Protein AF-A0A739TMI4-F1 (afdb_monomer)

Secondary structure (DSSP, 8-state):
-HHHH----HHHHHHHHHHHHTT----EEE--SS-HHHHHHHHHHTT---TT--EEEHHHHS--GGGSHHHHHHHHHHT--GGGPEEEES-IIIIIIHHHHTT-EEEE-TT--------GGGG-S-HHHHHHHHHHTSGGGGGSS-S-HHHHHIIIIIHHHHHHHHHHHHHHHHHHT-

Structure (mmCIF, N/CA/C/O backbone):
data_AF-A0A739TMI4-F1
#
_entry.id   AF-A0A739TMI4-F1
#
loop_
_atom_site.group_PDB
_atom_site.id
_atom_site.type_symbol
_atom_site.label_atom_id
_atom_site.label_alt_id
_atom_site.label_comp_id
_atom_site.label_asym_id
_atom_site.label_entity_id
_atom_site.label_seq_id
_atom_site.pdbx_PDB_ins_code
_atom_site.Cartn_x
_atom_site.Cartn_y
_atom_site.Cartn_z
_atom_site.occupancy
_atom_site.B_iso_or_equiv
_atom_site.auth_seq_id
_atom_site.auth_comp_id
_atom_site.auth_asym_id
_atom_site.auth_atom_id
_atom_site.pdbx_PDB_model_num
ATOM 1 N N . MET A 1 1 ? 9.709 12.064 -8.707 1.00 60.00 1 MET A N 1
ATOM 2 C CA . MET A 1 1 ? 10.066 10.806 -9.411 1.00 60.00 1 MET A CA 1
ATOM 3 C C . MET A 1 1 ? 9.002 9.738 -9.160 1.00 60.00 1 MET A C 1
ATOM 5 O O . MET A 1 1 ? 8.584 9.050 -10.078 1.00 60.00 1 MET A O 1
ATOM 9 N N . GLU A 1 2 ? 8.502 9.679 -7.932 1.00 73.31 2 GLU A N 1
ATOM 10 C CA . GLU A 1 2 ? 7.469 8.805 -7.380 1.00 73.31 2 GLU A CA 1
ATOM 11 C C . GLU A 1 2 ? 6.212 8.700 -8.255 1.00 73.31 2 GLU A C 1
ATOM 13 O O . GLU A 1 2 ? 5.772 7.594 -8.544 1.00 73.31 2 GLU A O 1
ATOM 18 N N . LYS A 1 3 ? 5.681 9.822 -8.766 1.00 74.81 3 LYS A N 1
ATOM 19 C CA . LYS A 1 3 ? 4.485 9.832 -9.638 1.00 74.81 3 LYS A CA 1
ATOM 20 C C . LYS A 1 3 ? 4.614 8.956 -10.895 1.00 74.81 3 LYS A C 1
ATOM 22 O O . LYS A 1 3 ? 3.602 8.558 -11.446 1.00 74.81 3 LYS A O 1
ATOM 27 N N . ILE A 1 4 ? 5.835 8.674 -11.353 1.00 75.69 4 ILE A N 1
ATOM 28 C CA . ILE A 1 4 ? 6.092 7.905 -12.583 1.00 75.69 4 ILE A CA 1
ATOM 29 C C . ILE A 1 4 ? 6.072 6.393 -12.312 1.00 75.69 4 ILE A C 1
ATOM 31 O O . ILE A 1 4 ? 5.840 5.606 -13.222 1.00 75.69 4 ILE A O 1
ATOM 35 N N . VAL A 1 5 ? 6.326 5.981 -11.067 1.00 76.44 5 VAL A N 1
ATOM 36 C CA . VAL A 1 5 ? 6.524 4.568 -10.698 1.00 76.44 5 VAL A CA 1
ATOM 37 C C . VAL A 1 5 ? 5.412 4.008 -9.812 1.00 76.44 5 VAL A C 1
ATOM 39 O O . VAL A 1 5 ? 5.331 2.797 -9.617 1.00 76.44 5 VAL A O 1
ATOM 42 N N . LEU A 1 6 ? 4.556 4.872 -9.265 1.00 86.19 6 LEU A N 1
ATOM 43 C CA . LEU A 1 6 ? 3.394 4.460 -8.489 1.00 86.19 6 LEU A CA 1
ATOM 44 C C . LEU A 1 6 ? 2.236 4.085 -9.413 1.00 86.19 6 LEU A C 1
ATOM 46 O O . LEU A 1 6 ? 1.967 4.751 -10.408 1.00 86.19 6 LEU A O 1
ATOM 50 N N . TYR A 1 7 ? 1.532 3.019 -9.049 1.00 84.94 7 TYR A N 1
ATOM 51 C CA . TYR A 1 7 ? 0.360 2.545 -9.768 1.00 84.94 7 TYR A CA 1
ATOM 52 C C . TYR A 1 7 ? -0.688 2.012 -8.789 1.00 84.94 7 TYR A C 1
ATOM 54 O O . TYR A 1 7 ? -0.390 1.630 -7.653 1.00 84.94 7 TYR A O 1
ATOM 62 N N . LYS A 1 8 ? -1.943 1.984 -9.241 1.00 88.19 8 LYS A N 1
ATOM 63 C CA . LYS A 1 8 ? -3.085 1.505 -8.463 1.00 88.19 8 LYS A CA 1
ATOM 64 C C . LYS A 1 8 ? -3.162 -0.023 -8.539 1.00 88.19 8 LYS A C 1
ATOM 66 O O . LYS A 1 8 ? -3.468 -0.578 -9.590 1.00 88.19 8 LYS A O 1
ATOM 71 N N . ASN A 1 9 ? -2.895 -0.721 -7.435 1.00 88.81 9 ASN A N 1
ATOM 72 C CA . ASN A 1 9 ? -3.097 -2.172 -7.375 1.00 88.81 9 ASN A CA 1
ATOM 73 C C . ASN A 1 9 ? -4.601 -2.512 -7.410 1.00 88.81 9 ASN A C 1
ATOM 75 O O . ASN A 1 9 ? -5.370 -1.961 -6.623 1.00 88.81 9 ASN A O 1
ATOM 79 N N . ALA A 1 10 ? -5.011 -3.451 -8.269 1.00 89.06 10 ALA A N 1
ATOM 80 C CA . ALA A 1 10 ? -6.421 -3.795 -8.476 1.00 89.06 10 ALA A CA 1
ATOM 81 C C . ALA A 1 10 ? -7.130 -4.318 -7.211 1.00 89.06 10 ALA A C 1
ATOM 83 O O . ALA A 1 10 ? -8.255 -3.912 -6.926 1.00 89.06 10 ALA A O 1
ATOM 84 N N . ARG A 1 11 ? -6.474 -5.178 -6.417 1.00 90.31 11 ARG A N 1
ATOM 85 C CA . ARG A 1 11 ? -7.062 -5.731 -5.182 1.00 90.31 11 ARG A CA 1
ATOM 86 C C . ARG A 1 11 ? -7.226 -4.652 -4.115 1.00 90.31 11 ARG A C 1
ATOM 88 O O . ARG A 1 11 ? -8.302 -4.526 -3.539 1.00 90.31 11 ARG A O 1
ATOM 95 N N . GLY A 1 12 ? -6.185 -3.842 -3.907 1.00 92.31 12 GLY A N 1
ATOM 96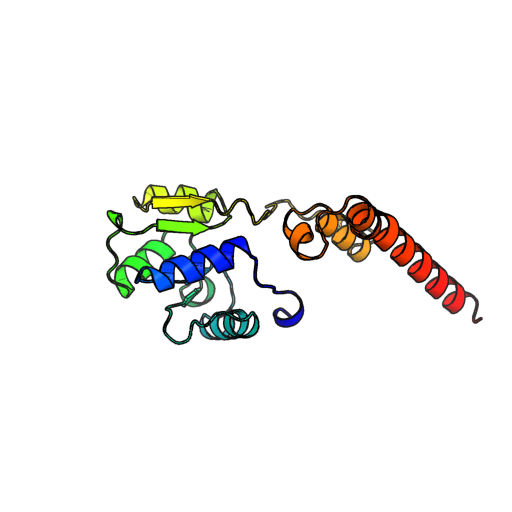 C CA . GLY A 1 12 ? -6.238 -2.702 -2.986 1.00 92.31 12 GLY A CA 1
ATOM 97 C C . GLY A 1 12 ? -7.303 -1.675 -3.385 1.00 92.31 12 GLY A C 1
ATOM 98 O O . GLY A 1 12 ? -8.064 -1.224 -2.534 1.00 92.31 12 GLY A O 1
ATOM 99 N N . SER A 1 13 ? -7.413 -1.376 -4.685 1.00 93.50 13 SER A N 1
ATOM 100 C CA . SER A 1 13 ? -8.443 -0.495 -5.250 1.00 93.50 13 SER A CA 1
ATOM 101 C C . SER A 1 13 ? -9.852 -1.003 -4.974 1.00 93.50 13 SER A C 1
ATOM 103 O O . SER A 1 13 ? -10.680 -0.258 -4.460 1.00 93.50 13 SER A O 1
ATOM 105 N N . CYS A 1 14 ? -10.110 -2.276 -5.284 1.00 94.88 14 CYS A N 1
ATOM 106 C CA . CYS A 1 14 ? -11.418 -2.890 -5.088 1.00 94.88 14 CYS A CA 1
ATOM 107 C C . CYS A 1 14 ? -11.827 -2.872 -3.610 1.00 94.88 14 CYS A C 1
ATOM 109 O O . CYS A 1 14 ? -12.979 -2.585 -3.295 1.00 94.88 14 CYS A O 1
ATOM 111 N N . LEU A 1 15 ? -10.888 -3.153 -2.701 1.00 95.50 15 LEU A N 1
ATOM 112 C CA . LEU A 1 15 ? -11.148 -3.116 -1.263 1.00 95.50 15 LEU A CA 1
ATOM 113 C C . LEU A 1 15 ? -11.443 -1.694 -0.772 1.00 95.50 15 LEU A C 1
ATOM 115 O O . LEU A 1 15 ? -12.378 -1.494 -0.001 1.00 95.50 15 LEU A O 1
ATOM 119 N N . PHE A 1 16 ? -10.665 -0.715 -1.235 1.00 96.31 16 PHE A N 1
ATOM 120 C CA . PHE A 1 16 ? -10.874 0.694 -0.914 1.00 96.31 16 PHE A CA 1
ATOM 121 C C . PHE A 1 16 ? -12.258 1.175 -1.375 1.00 96.31 16 PHE A C 1
ATOM 123 O O . PHE A 1 16 ? -13.020 1.712 -0.576 1.00 96.31 16 PHE A O 1
ATOM 130 N N . GLU A 1 17 ? -12.613 0.928 -2.637 1.00 96.12 17 GLU A N 1
ATOM 131 C CA . GLU A 1 17 ? -13.906 1.323 -3.212 1.00 96.12 17 GLU A CA 1
ATOM 132 C C . GLU A 1 17 ? -15.072 0.629 -2.501 1.00 96.12 17 GLU A C 1
ATOM 134 O O . GLU A 1 17 ? -16.075 1.271 -2.184 1.00 96.12 17 GLU A O 1
ATOM 139 N N . LYS A 1 18 ? -14.912 -0.658 -2.166 1.00 96.94 18 LYS A N 1
ATOM 140 C CA . LYS A 1 18 ? -15.903 -1.413 -1.398 1.00 96.94 18 LYS A CA 1
ATOM 141 C C . LYS A 1 18 ? -16.125 -0.808 -0.011 1.00 96.94 18 LYS A C 1
ATOM 143 O O . LYS A 1 18 ? -17.273 -0.558 0.349 1.00 96.94 18 LYS A O 1
ATOM 148 N N . ALA A 1 19 ? -15.055 -0.500 0.725 1.00 96.44 19 ALA A N 1
ATOM 149 C CA . ALA A 1 19 ? -15.151 0.119 2.047 1.00 96.44 19 ALA A CA 1
ATOM 150 C C . ALA A 1 19 ? -15.882 1.472 2.000 1.00 96.44 19 ALA A C 1
ATOM 152 O O . ALA A 1 19 ? -16.743 1.733 2.839 1.00 96.44 19 ALA A O 1
ATOM 153 N N . ILE A 1 20 ? -15.596 2.301 0.991 1.00 96.38 20 ILE A N 1
ATOM 154 C CA . ILE A 1 20 ? -16.315 3.565 0.777 1.00 96.38 20 ILE A CA 1
ATOM 155 C C . ILE A 1 20 ? -17.796 3.312 0.470 1.00 96.38 20 ILE A C 1
ATOM 157 O O . ILE A 1 20 ? -18.655 3.942 1.083 1.00 96.38 20 ILE A O 1
ATOM 161 N N . SER A 1 21 ? -18.108 2.369 -0.427 1.00 96.81 21 SER A N 1
ATOM 162 C CA . SER A 1 21 ? -19.497 2.040 -0.786 1.00 96.81 21 SER A CA 1
ATOM 163 C C . SER A 1 21 ? -20.316 1.495 0.389 1.00 96.81 21 SER A C 1
ATOM 165 O O . SER A 1 21 ? -21.521 1.720 0.454 1.00 96.81 21 SER A O 1
ATOM 167 N N . ASP A 1 22 ? -19.649 0.840 1.342 1.00 96.81 22 ASP A N 1
ATOM 168 C CA . ASP A 1 22 ? -20.254 0.305 2.564 1.00 96.81 22 ASP A CA 1
ATOM 169 C C . ASP A 1 22 ? -20.376 1.356 3.681 1.00 96.81 22 ASP A C 1
ATOM 171 O O . ASP A 1 22 ? -20.818 1.043 4.785 1.00 96.81 22 ASP A O 1
ATOM 175 N N . GLY A 1 23 ? -19.979 2.607 3.421 1.00 95.44 23 GLY A N 1
ATOM 176 C CA . GLY A 1 23 ? -20.048 3.700 4.393 1.00 95.44 23 GLY A CA 1
ATOM 177 C C . GLY A 1 23 ? -19.018 3.591 5.520 1.00 95.44 23 GLY A C 1
ATOM 178 O O . GLY A 1 23 ? -19.189 4.207 6.573 1.00 95.44 23 GLY A O 1
ATOM 179 N N . CYS A 1 24 ? -17.948 2.813 5.330 1.00 95.94 24 CYS A N 1
ATOM 180 C CA . CYS A 1 24 ? -16.879 2.712 6.316 1.00 95.94 24 CYS A CA 1
ATOM 181 C C . CYS A 1 24 ? -16.085 4.021 6.396 1.00 95.94 24 CYS A C 1
ATOM 183 O O . CYS A 1 24 ? -15.769 4.651 5.384 1.00 95.94 24 CYS A O 1
ATOM 185 N N . LYS A 1 25 ? -15.666 4.393 7.611 1.00 96.44 25 LYS A N 1
ATOM 186 C CA . LYS A 1 25 ? -14.669 5.450 7.800 1.00 96.44 25 LYS A CA 1
ATOM 187 C C . LYS A 1 25 ? -13.302 4.932 7.346 1.00 96.44 25 LYS A C 1
ATOM 189 O O . LYS A 1 25 ? -12.679 4.133 8.041 1.00 96.44 25 LYS A O 1
ATOM 194 N N . VAL A 1 26 ? -12.836 5.392 6.188 1.00 97.56 26 VAL A N 1
ATOM 195 C CA . VAL A 1 26 ? -11.515 5.039 5.648 1.00 97.56 26 VAL A CA 1
ATOM 196 C C . VAL A 1 26 ? -10.463 6.031 6.141 1.00 97.56 26 VAL A C 1
ATOM 198 O O . VAL A 1 26 ? -10.675 7.241 6.100 1.00 97.56 26 VAL A O 1
ATOM 201 N N . ILE A 1 27 ? -9.324 5.515 6.606 1.00 97.75 27 ILE A N 1
ATOM 202 C CA . ILE A 1 27 ? -8.150 6.285 7.037 1.00 97.75 27 ILE A CA 1
ATOM 203 C C . ILE A 1 27 ? -6.917 5.642 6.399 1.00 97.75 27 ILE A C 1
ATOM 205 O O . ILE A 1 27 ? -6.773 4.419 6.438 1.00 97.75 27 ILE A O 1
ATOM 209 N N . LEU A 1 28 ? -6.020 6.444 5.825 1.00 97.31 28 LEU A N 1
ATOM 210 C CA . LEU A 1 28 ? -4.788 5.945 5.209 1.00 97.31 28 LEU A CA 1
ATOM 211 C C . LEU A 1 28 ? -3.599 6.178 6.141 1.00 97.31 28 LEU A C 1
ATOM 213 O O . LEU A 1 28 ? -3.395 7.289 6.621 1.00 97.31 28 LEU A O 1
ATOM 217 N N . ILE A 1 29 ? -2.805 5.134 6.390 1.00 96.44 29 ILE A N 1
ATOM 218 C CA . ILE A 1 29 ? -1.698 5.166 7.355 1.00 96.44 29 ILE A CA 1
ATOM 219 C C . ILE A 1 29 ? -0.448 4.566 6.717 1.00 96.44 29 ILE A C 1
ATOM 221 O O . ILE A 1 29 ? -0.424 3.381 6.369 1.00 96.44 29 ILE A O 1
ATOM 225 N N . SER A 1 30 ? 0.613 5.362 6.601 1.00 93.12 30 SER A N 1
ATOM 226 C CA . SER A 1 30 ? 1.848 4.939 5.942 1.00 93.12 30 SER A CA 1
ATOM 227 C C . SER A 1 30 ? 3.095 5.234 6.773 1.00 93.12 30 SER A C 1
ATOM 229 O O . SER A 1 30 ? 3.277 6.339 7.284 1.00 93.12 30 SER A O 1
ATOM 231 N N . ASP A 1 31 ? 3.995 4.250 6.857 1.00 92.06 31 ASP A N 1
ATOM 232 C CA . ASP A 1 31 ? 5.349 4.447 7.388 1.00 92.06 31 ASP A CA 1
ATOM 233 C C . ASP A 1 31 ? 6.231 5.052 6.288 1.00 92.06 31 ASP A C 1
ATOM 235 O O . ASP A 1 31 ? 7.098 4.396 5.713 1.00 92.06 31 ASP A O 1
ATOM 239 N N . MET A 1 32 ? 5.951 6.311 5.946 1.00 90.88 32 MET A N 1
ATOM 240 C CA . MET A 1 32 ? 6.671 7.072 4.929 1.00 90.88 32 MET A CA 1
ATOM 241 C C . MET A 1 32 ? 7.325 8.315 5.513 1.00 90.88 32 MET A C 1
ATOM 243 O O . MET A 1 32 ? 6.867 8.850 6.515 1.00 90.88 32 MET A O 1
ATOM 247 N N . TYR A 1 33 ? 8.403 8.778 4.878 1.00 90.75 33 TYR A N 1
ATOM 248 C CA . TYR A 1 33 ? 9.071 10.036 5.232 1.00 90.75 33 TYR A CA 1
ATOM 249 C C . TYR A 1 33 ? 8.374 11.262 4.620 1.00 90.75 33 TYR A C 1
ATOM 251 O O . TYR A 1 33 ? 8.616 12.386 5.050 1.00 90.75 33 TYR A O 1
ATOM 259 N N . LEU A 1 34 ? 7.530 11.055 3.604 1.00 93.00 34 LEU A N 1
ATOM 260 C CA . LEU A 1 34 ? 6.819 12.126 2.911 1.00 93.00 34 LEU A CA 1
ATOM 261 C C . LEU A 1 34 ? 5.687 12.696 3.782 1.00 93.00 34 LEU A C 1
ATOM 263 O O . LEU A 1 34 ? 4.990 11.916 4.431 1.00 93.00 34 LEU A O 1
ATOM 267 N N . PRO A 1 35 ? 5.441 14.017 3.756 1.00 94.00 35 PRO A N 1
ATOM 268 C CA . PRO A 1 35 ? 4.272 14.622 4.389 1.00 94.00 35 PRO A CA 1
ATOM 269 C C . PRO A 1 35 ? 2.953 14.076 3.833 1.00 94.00 35 PRO A C 1
ATOM 271 O O . PRO A 1 35 ? 2.854 13.726 2.651 1.00 94.00 35 PRO A O 1
ATOM 274 N N . SER A 1 36 ? 1.908 14.083 4.654 1.00 94.25 36 SER A N 1
ATOM 275 C CA . SER A 1 36 ? 0.582 13.559 4.309 1.00 94.25 36 SER A CA 1
ATOM 276 C C . SER A 1 36 ? -0.056 14.319 3.145 1.00 94.25 36 SER A C 1
ATOM 278 O O . SER A 1 36 ? -0.742 13.710 2.328 1.00 94.25 36 SER A O 1
ATOM 280 N N . ALA A 1 37 ? 0.229 15.618 2.998 1.00 93.69 37 ALA A N 1
ATOM 281 C CA . ALA A 1 37 ? -0.194 16.406 1.836 1.00 93.69 37 ALA A CA 1
ATOM 282 C C . ALA A 1 37 ? 0.386 15.858 0.517 1.00 93.69 37 ALA A C 1
ATOM 284 O O . ALA A 1 37 ? -0.341 15.697 -0.461 1.00 93.69 37 ALA A O 1
ATOM 285 N N . ILE A 1 38 ? 1.670 15.481 0.511 1.00 93.88 38 ILE A N 1
ATOM 286 C CA . ILE A 1 38 ? 2.316 14.888 -0.668 1.00 93.88 38 ILE A CA 1
ATOM 287 C C . ILE A 1 38 ? 1.747 13.493 -0.932 1.00 93.88 38 ILE A C 1
ATOM 289 O O . ILE A 1 38 ? 1.440 13.163 -2.075 1.00 93.88 38 ILE A O 1
ATOM 293 N N . LEU A 1 39 ? 1.548 12.679 0.111 1.00 94.31 39 LEU A N 1
ATOM 294 C CA . LEU A 1 39 ? 0.912 11.366 -0.041 1.00 94.31 39 LEU A CA 1
ATOM 295 C C . LEU A 1 39 ? -0.491 11.480 -0.648 1.00 94.31 39 LEU A C 1
ATOM 297 O O . LEU A 1 39 ? -0.829 10.689 -1.529 1.00 94.31 39 LEU A O 1
ATOM 301 N N . LYS A 1 40 ? -1.276 12.484 -0.233 1.00 95.00 40 LYS A N 1
ATOM 302 C CA . LYS A 1 40 ? -2.586 12.766 -0.829 1.00 95.00 40 LYS A CA 1
ATOM 303 C C . LYS A 1 40 ? -2.466 13.043 -2.325 1.00 95.00 40 LYS A C 1
ATOM 305 O O . LYS A 1 40 ? -3.145 12.399 -3.115 1.00 95.00 40 LYS A O 1
ATOM 310 N N . GLU A 1 41 ? -1.563 13.929 -2.737 1.00 93.69 41 GLU A N 1
ATOM 311 C CA . GLU A 1 41 ? -1.354 14.208 -4.163 1.00 93.69 41 GLU A CA 1
ATOM 312 C C . GLU A 1 41 ? -0.939 12.971 -4.967 1.00 93.69 41 GLU A C 1
ATOM 314 O O . GLU A 1 41 ? -1.413 12.775 -6.088 1.00 93.69 41 GLU A O 1
ATOM 319 N N . LEU A 1 42 ? -0.048 12.139 -4.417 1.00 93.81 42 LEU A N 1
ATOM 320 C CA . LEU A 1 42 ? 0.415 10.919 -5.079 1.00 93.81 42 LEU A CA 1
ATOM 321 C C . LEU A 1 42 ? -0.740 9.938 -5.298 1.00 93.81 42 LEU A C 1
ATOM 323 O O . LEU A 1 42 ? -0.935 9.454 -6.415 1.00 93.81 42 LEU A O 1
ATOM 327 N N . LEU A 1 43 ? -1.538 9.691 -4.263 1.00 94.31 43 LEU A N 1
ATOM 328 C CA . LEU A 1 43 ? -2.693 8.799 -4.333 1.00 94.31 43 LEU A CA 1
ATOM 329 C C . LEU A 1 43 ? -3.770 9.333 -5.287 1.00 94.31 43 LEU A C 1
ATOM 331 O O . LEU A 1 43 ? -4.268 8.569 -6.115 1.00 94.31 43 LEU A O 1
ATOM 335 N N . THR A 1 44 ? -4.059 10.637 -5.256 1.00 94.25 44 THR A N 1
ATOM 336 C CA . THR A 1 44 ? -4.981 11.269 -6.212 1.00 94.25 44 THR A CA 1
ATOM 337 C C . THR A 1 44 ? -4.477 11.129 -7.647 1.00 94.25 44 THR A C 1
ATOM 339 O O . THR A 1 44 ? -5.245 10.767 -8.535 1.00 94.25 44 THR A O 1
ATOM 342 N N . SER A 1 45 ? -3.173 11.319 -7.888 1.00 92.88 45 SER A N 1
ATOM 343 C CA . SER A 1 45 ? -2.586 11.119 -9.223 1.00 92.88 45 SER A CA 1
ATOM 344 C C . SER A 1 45 ? -2.650 9.666 -9.712 1.00 92.88 45 SER A C 1
ATOM 346 O O . SER A 1 45 ? -2.633 9.431 -10.915 1.00 92.88 45 SER A O 1
ATOM 348 N N . CYS A 1 46 ? -2.793 8.702 -8.795 1.00 91.81 46 CYS A N 1
ATOM 349 C CA . CYS A 1 46 ? -3.017 7.288 -9.106 1.00 91.81 46 CYS A CA 1
ATOM 350 C C . CYS A 1 46 ? -4.506 6.929 -9.295 1.00 91.81 46 CYS A C 1
ATOM 352 O O . CYS A 1 46 ? -4.825 5.752 -9.463 1.00 91.81 46 CYS A O 1
ATOM 354 N N . GLY A 1 47 ? -5.423 7.902 -9.249 1.00 92.25 47 GLY A N 1
ATOM 355 C CA . GLY A 1 47 ? -6.855 7.682 -9.475 1.00 92.25 47 GLY A CA 1
ATOM 356 C C . GLY A 1 47 ? -7.651 7.258 -8.235 1.00 92.25 47 GLY A C 1
ATOM 357 O O . GLY A 1 47 ? -8.664 6.570 -8.370 1.00 92.25 47 GLY A O 1
ATOM 358 N N . TYR A 1 48 ? -7.198 7.622 -7.031 1.00 94.75 48 TYR A N 1
ATOM 359 C CA . TYR A 1 48 ? -8.018 7.537 -5.818 1.00 94.75 48 TYR A CA 1
ATOM 360 C C . TYR A 1 48 ? -8.730 8.867 -5.548 1.00 94.75 48 TYR A C 1
ATOM 362 O O . TYR A 1 48 ? -8.088 9.915 -5.520 1.00 94.75 48 TYR A O 1
ATOM 370 N N . ASP A 1 49 ? -10.034 8.826 -5.271 1.00 93.06 49 ASP A N 1
ATOM 371 C CA . ASP A 1 49 ? -10.738 9.970 -4.684 1.00 93.06 49 ASP A CA 1
ATOM 372 C C . ASP A 1 49 ? -10.608 9.918 -3.158 1.00 93.06 49 ASP A C 1
ATOM 374 O O . ASP A 1 49 ? -11.254 9.120 -2.480 1.00 93.06 49 ASP A O 1
ATOM 378 N N . ILE A 1 50 ? -9.699 10.735 -2.624 1.00 94.50 50 ILE A N 1
ATOM 379 C CA . ILE A 1 50 ? -9.359 10.788 -1.193 1.00 94.50 50 ILE A CA 1
ATOM 380 C C . ILE A 1 50 ? -9.426 12.214 -0.633 1.00 94.50 50 ILE A C 1
ATOM 382 O O . ILE A 1 50 ? -8.827 12.512 0.402 1.00 94.50 50 ILE A O 1
ATOM 386 N N . SER A 1 51 ? -10.145 13.106 -1.317 1.00 89.44 51 SER A N 1
ATOM 387 C CA . SER A 1 51 ? -10.298 14.519 -0.940 1.00 89.44 51 SER A CA 1
ATOM 388 C C . SER A 1 51 ? -10.692 14.694 0.537 1.00 89.44 51 SER A C 1
ATOM 390 O O . SER A 1 51 ? -10.094 15.500 1.253 1.00 89.44 51 SER A O 1
ATOM 392 N N . ASN A 1 52 ? -11.609 13.848 1.012 1.00 91.31 52 ASN A N 1
ATOM 393 C CA . ASN A 1 52 ? -12.154 13.864 2.372 1.00 91.31 52 ASN A CA 1
ATOM 394 C C . ASN A 1 52 ? -11.606 12.751 3.281 1.00 91.31 52 ASN A C 1
ATOM 396 O O . ASN A 1 52 ? -12.173 12.484 4.338 1.00 91.31 52 ASN A O 1
ATOM 400 N N . ILE A 1 53 ? -10.520 12.083 2.884 1.00 96.56 53 ILE A N 1
ATOM 401 C CA . ILE A 1 53 ? -9.960 10.957 3.636 1.00 96.56 53 ILE A CA 1
ATOM 402 C C . ILE A 1 53 ? -8.740 11.424 4.447 1.00 96.56 53 ILE A C 1
ATOM 404 O O . ILE A 1 53 ? -7.819 12.039 3.889 1.00 96.56 53 ILE A O 1
ATOM 408 N N . PRO A 1 54 ? -8.705 11.169 5.770 1.00 96.94 54 PRO A N 1
ATOM 409 C CA . PRO A 1 54 ? -7.526 11.423 6.587 1.00 96.94 54 PRO A CA 1
ATOM 410 C C . PRO A 1 54 ? -6.34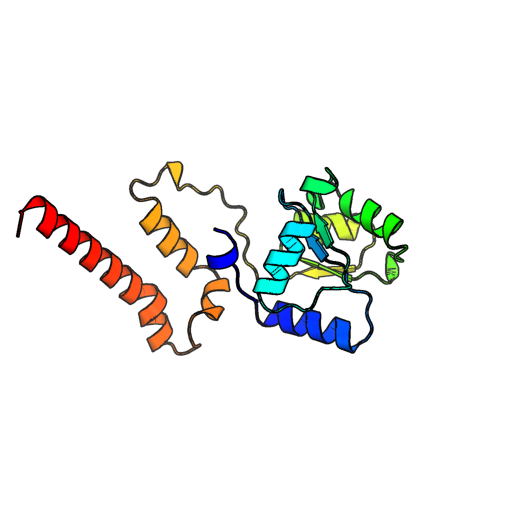2 10.561 6.138 1.00 96.94 54 PRO A C 1
ATOM 412 O O . PRO A 1 54 ? -6.485 9.365 5.868 1.00 96.94 54 PRO A O 1
ATOM 415 N N . VAL A 1 55 ? -5.162 11.176 6.076 1.00 97.50 55 VAL A N 1
ATOM 416 C CA . VAL A 1 55 ? -3.905 10.513 5.716 1.00 97.50 55 VAL A CA 1
ATOM 417 C C . VAL A 1 55 ? -2.888 10.815 6.800 1.00 97.50 55 VAL A C 1
ATOM 419 O O . VAL A 1 55 ? -2.707 11.978 7.148 1.00 97.50 55 VAL A O 1
ATOM 422 N N . TYR A 1 56 ? -2.242 9.769 7.303 1.00 97.12 56 TYR A N 1
ATOM 423 C CA . TYR A 1 56 ? -1.232 9.827 8.348 1.00 97.12 56 TYR A CA 1
ATOM 424 C C . TYR A 1 56 ? 0.084 9.258 7.832 1.00 97.12 56 TYR A C 1
ATOM 426 O O . TYR A 1 56 ? 0.128 8.156 7.272 1.00 97.12 56 TYR A O 1
ATOM 434 N N . SER A 1 57 ? 1.163 10.001 8.059 1.00 95.69 57 SER A N 1
ATOM 435 C CA . SER A 1 57 ? 2.512 9.622 7.658 1.00 95.69 57 SER A CA 1
ATOM 436 C C . SER A 1 57 ? 3.461 9.610 8.845 1.00 95.69 57 SER A C 1
ATOM 438 O O . SER A 1 57 ? 3.518 10.576 9.606 1.00 95.69 57 SER A O 1
ATOM 440 N N . SER A 1 58 ? 4.272 8.559 8.974 1.00 93.31 58 SER A N 1
ATOM 441 C CA . SER A 1 58 ? 5.257 8.472 10.058 1.00 93.31 58 SER A CA 1
ATOM 442 C C . SER A 1 58 ? 6.287 9.605 10.066 1.00 93.31 58 SER A C 1
ATOM 444 O O . SER A 1 58 ? 6.793 9.957 11.128 1.00 93.31 58 SER A O 1
ATOM 446 N N . GLY A 1 59 ? 6.600 10.186 8.905 1.00 90.06 59 GLY A N 1
ATOM 447 C CA . GLY A 1 59 ? 7.543 11.296 8.774 1.00 90.06 59 GLY A CA 1
ATOM 448 C C . GLY A 1 59 ? 6.985 12.607 9.318 1.00 90.06 59 GLY A C 1
ATOM 449 O O . GLY A 1 59 ? 7.732 13.401 9.885 1.00 90.06 59 GLY A O 1
ATOM 450 N N . GLU A 1 60 ? 5.672 12.805 9.200 1.00 92.62 60 GLU A N 1
ATOM 451 C CA . GLU A 1 60 ? 4.973 13.979 9.729 1.00 92.62 60 GLU A CA 1
ATOM 452 C C . GLU A 1 60 ? 4.641 13.802 11.214 1.00 92.62 60 GLU A C 1
ATOM 454 O O . GLU A 1 60 ? 4.967 14.659 12.032 1.00 92.62 60 GLU A O 1
ATOM 459 N N . GLU A 1 61 ? 4.108 12.635 11.579 1.00 92.25 61 GLU A N 1
ATOM 460 C CA . GLU A 1 61 ? 3.738 12.302 12.959 1.00 92.25 61 GLU A CA 1
ATOM 461 C C . GLU A 1 61 ? 4.951 11.979 13.846 1.00 92.25 61 GLU A C 1
ATOM 463 O O . GLU A 1 61 ? 4.840 11.943 15.068 1.00 92.25 61 GLU A O 1
ATOM 468 N N . ARG A 1 62 ? 6.126 11.727 13.251 1.00 91.12 62 ARG A N 1
ATOM 469 C CA . ARG A 1 62 ? 7.371 11.282 13.919 1.00 91.12 62 ARG A CA 1
ATOM 470 C C . ARG A 1 62 ? 7.253 9.948 14.666 1.00 91.12 62 ARG A C 1
ATOM 472 O O . ARG A 1 62 ? 8.122 9.599 15.469 1.00 91.12 62 ARG A O 1
ATOM 479 N N . TYR A 1 63 ? 6.206 9.180 14.383 1.00 92.25 63 TYR A N 1
ATOM 480 C CA . TYR A 1 63 ? 5.939 7.871 14.965 1.00 92.25 63 TYR A CA 1
ATOM 481 C C . TYR A 1 63 ? 5.543 6.881 13.877 1.00 92.25 63 TYR A C 1
ATOM 483 O O . TYR A 1 63 ? 4.789 7.220 12.975 1.00 92.25 63 TYR A O 1
ATOM 491 N N . SER A 1 64 ? 6.021 5.642 13.983 1.00 92.38 64 SER A N 1
ATOM 492 C CA . SER A 1 64 ? 5.773 4.596 12.987 1.00 92.38 64 SER A CA 1
ATOM 493 C C . SER A 1 64 ? 4.809 3.517 13.481 1.00 92.38 64 SER A C 1
ATOM 495 O O . SER A 1 64 ? 4.690 3.278 14.692 1.00 92.38 64 SER A O 1
ATOM 497 N N . LYS A 1 65 ? 4.178 2.803 12.545 1.00 93.25 65 LYS A N 1
ATOM 498 C CA . LYS A 1 65 ? 3.425 1.559 12.783 1.00 93.25 65 LYS A CA 1
ATOM 499 C C . LYS A 1 65 ? 4.324 0.492 13.396 1.00 93.25 65 LYS A C 1
ATOM 501 O O . LYS A 1 65 ? 3.905 -0.225 14.301 1.00 93.25 65 LYS A O 1
ATOM 506 N N . ASN A 1 66 ? 5.601 0.462 13.002 1.00 90.44 66 ASN A N 1
ATOM 507 C CA . ASN A 1 66 ? 6.607 -0.413 13.610 1.00 90.44 66 ASN A CA 1
ATOM 508 C C . ASN A 1 66 ? 6.750 -0.220 15.134 1.00 90.44 66 ASN A C 1
ATOM 510 O O . ASN A 1 66 ? 7.021 -1.169 15.860 1.00 90.44 66 ASN A O 1
ATOM 514 N N . SER A 1 67 ? 6.549 1.001 15.636 1.00 91.19 67 SER A N 1
ATOM 515 C CA . SER A 1 67 ? 6.544 1.276 17.082 1.00 91.19 67 SER A CA 1
ATOM 516 C C . SER A 1 67 ? 5.177 1.074 17.751 1.00 91.19 67 SER A C 1
ATOM 518 O O . SER A 1 67 ? 5.070 1.186 18.970 1.00 91.19 67 SER A O 1
ATOM 520 N N . GLY A 1 68 ? 4.115 0.865 16.968 1.00 91.31 68 GLY A N 1
ATOM 521 C CA . GLY A 1 68 ? 2.717 0.859 17.407 1.00 91.31 68 GLY A CA 1
ATOM 522 C C . GLY A 1 68 ? 2.128 2.248 17.701 1.00 91.31 68 GLY A C 1
ATOM 523 O O . GLY A 1 68 ? 0.912 2.416 17.678 1.00 91.31 68 GLY A O 1
ATOM 524 N N . LYS A 1 69 ? 2.960 3.272 17.932 1.00 94.38 69 LYS A N 1
ATOM 525 C CA . LYS A 1 69 ? 2.508 4.606 18.366 1.00 94.38 69 LYS A CA 1
ATOM 526 C C . LYS A 1 69 ? 1.655 5.335 17.329 1.00 94.38 69 LYS A C 1
ATOM 528 O O . LYS A 1 69 ? 0.749 6.065 17.723 1.00 94.38 69 LYS A O 1
ATOM 533 N N . LEU A 1 70 ? 1.902 5.113 16.035 1.00 95.50 70 LEU A N 1
ATOM 534 C CA . LEU A 1 70 ? 1.105 5.743 14.980 1.00 95.50 70 LEU A CA 1
ATOM 535 C C . LEU A 1 70 ? -0.368 5.307 15.043 1.00 95.50 70 LEU A C 1
ATOM 537 O O . LEU A 1 70 ? -1.256 6.140 14.895 1.00 95.50 70 LEU A O 1
ATOM 541 N N . PHE A 1 71 ? -0.645 4.040 15.373 1.00 96.81 71 PHE A N 1
ATOM 542 C CA . PHE A 1 71 ? -2.019 3.565 15.563 1.00 96.81 71 PHE A CA 1
ATOM 543 C C . PHE A 1 71 ? -2.716 4.264 16.735 1.00 96.81 71 PHE A C 1
ATOM 545 O O . PHE A 1 71 ? -3.879 4.643 16.626 1.00 96.81 71 PHE A O 1
ATOM 552 N N . SER A 1 72 ? -2.001 4.488 17.841 1.00 94.75 72 SER A N 1
ATOM 553 C CA . SER A 1 72 ? -2.536 5.204 19.005 1.00 94.75 72 SER A CA 1
ATOM 554 C C . SER A 1 72 ? -2.874 6.664 18.693 1.00 94.75 72 SER A C 1
ATOM 556 O O . SER A 1 72 ? -3.867 7.182 19.206 1.00 94.75 72 SER A O 1
ATOM 558 N N . ILE A 1 73 ? -2.075 7.324 17.849 1.00 95.38 73 ILE A N 1
ATOM 559 C CA . ILE A 1 73 ? -2.337 8.697 17.392 1.00 95.38 73 ILE A CA 1
ATOM 560 C C . ILE A 1 73 ? -3.587 8.735 16.526 1.00 95.38 73 ILE A C 1
ATOM 562 O O . ILE A 1 73 ? -4.492 9.516 16.809 1.00 95.38 73 ILE A O 1
ATOM 566 N N . VAL A 1 74 ? -3.676 7.841 15.539 1.00 96.94 74 VAL A N 1
ATOM 567 C CA . VAL A 1 74 ? -4.854 7.741 14.671 1.00 96.94 74 VAL A CA 1
ATOM 568 C C . VAL A 1 74 ? -6.104 7.465 15.497 1.00 96.94 74 VAL A C 1
ATOM 570 O O . VAL A 1 74 ? -7.090 8.180 15.356 1.00 96.94 74 VAL A O 1
ATOM 573 N N . LYS A 1 75 ? -6.051 6.509 16.435 1.00 96.12 75 LYS A N 1
ATOM 574 C CA . LYS A 1 75 ? -7.161 6.229 17.356 1.00 96.12 75 LYS A CA 1
ATOM 575 C C . LYS A 1 75 ? -7.637 7.497 18.068 1.00 96.12 75 LYS A C 1
ATOM 577 O O . LYS A 1 75 ? -8.838 7.744 18.131 1.00 96.12 75 LYS A O 1
ATOM 582 N N . LYS A 1 76 ? -6.701 8.277 18.620 1.00 95.81 76 LYS A N 1
ATOM 583 C CA . L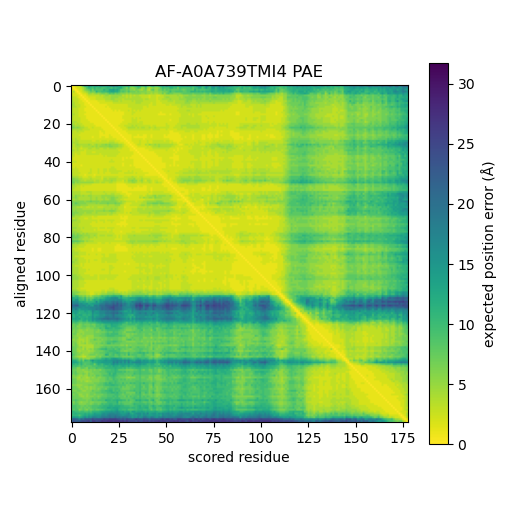YS A 1 76 ? -6.997 9.495 19.381 1.00 95.81 76 LYS A CA 1
ATOM 584 C C . LYS A 1 76 ? -7.596 10.588 18.495 1.00 95.81 76 LYS A C 1
ATOM 586 O O . LYS A 1 76 ? -8.603 11.173 18.875 1.00 95.81 76 LYS A O 1
ATOM 591 N N . ASN A 1 77 ? -6.982 10.864 17.348 1.00 96.62 77 ASN A N 1
ATOM 592 C CA . ASN A 1 77 ? -7.384 11.963 16.469 1.00 96.62 77 ASN A CA 1
ATOM 593 C C . ASN A 1 77 ? -8.702 11.667 15.752 1.00 96.62 77 ASN A C 1
ATOM 595 O O . ASN A 1 77 ? -9.535 12.552 15.585 1.00 96.62 77 ASN A O 1
ATOM 599 N N . GLU A 1 78 ? -8.906 10.410 15.364 1.00 96.62 78 GLU A N 1
ATOM 600 C CA . GLU A 1 78 ? -10.070 9.984 14.593 1.00 96.62 78 GLU A CA 1
ATOM 601 C C . GLU A 1 78 ? -11.209 9.439 15.459 1.00 96.62 78 GLU A C 1
ATOM 603 O O . GLU A 1 78 ? -12.264 9.101 14.916 1.00 96.62 78 GLU A O 1
ATOM 608 N N . ASN A 1 79 ? -10.996 9.354 16.778 1.00 95.38 79 ASN A N 1
ATOM 609 C CA . ASN A 1 79 ? -11.917 8.798 17.769 1.00 95.38 79 ASN A CA 1
ATOM 610 C C . ASN A 1 79 ? -12.487 7.428 17.351 1.00 95.38 79 ASN A C 1
ATOM 612 O O . ASN A 1 79 ? -13.696 7.205 17.364 1.00 95.38 79 ASN A O 1
ATOM 616 N N . VAL A 1 80 ? -11.601 6.526 16.915 1.00 94.81 80 VAL A N 1
ATOM 617 C CA . VAL A 1 80 ? -11.971 5.201 16.392 1.00 94.81 80 VAL A CA 1
ATOM 618 C C . VAL A 1 80 ? -11.998 4.174 17.521 1.00 94.81 80 VAL A C 1
ATOM 620 O O . VAL A 1 80 ? -11.077 4.107 18.342 1.00 94.81 80 VAL A O 1
ATOM 623 N N . ASP A 1 81 ? -13.030 3.333 17.539 1.00 95.31 81 ASP A N 1
ATOM 624 C CA . ASP A 1 81 ? -13.064 2.166 18.414 1.00 95.31 81 ASP A CA 1
ATOM 625 C C . ASP A 1 81 ? -12.169 1.046 17.864 1.00 95.31 81 ASP A C 1
ATOM 627 O O . ASP A 1 81 ? -12.314 0.617 16.718 1.00 95.31 81 ASP A O 1
ATOM 631 N N . ILE A 1 82 ? -11.266 0.547 18.713 1.00 95.62 82 ILE A N 1
ATOM 632 C CA . ILE A 1 82 ? -10.297 -0.503 18.376 1.00 95.62 82 ILE A CA 1
ATOM 633 C C . ILE A 1 82 ? -11.013 -1.770 17.899 1.00 95.62 82 ILE A C 1
ATOM 635 O O . ILE A 1 82 ? -10.559 -2.384 16.937 1.00 95.62 82 ILE A O 1
ATOM 639 N N . ALA A 1 83 ? -12.129 -2.147 18.532 1.00 93.81 83 ALA A N 1
ATOM 640 C CA . ALA A 1 83 ? -12.836 -3.381 18.189 1.00 93.81 83 ALA A CA 1
ATOM 641 C C . ALA A 1 83 ? -13.478 -3.321 16.791 1.00 93.81 83 ALA A C 1
ATOM 643 O O . ALA A 1 83 ? -13.587 -4.344 16.116 1.00 93.81 83 ALA A O 1
ATOM 644 N N . SER A 1 84 ? -13.855 -2.121 16.338 1.00 95.19 84 SER A N 1
ATOM 645 C CA . SER A 1 84 ? -14.417 -1.874 15.002 1.00 95.19 84 SER A CA 1
ATOM 646 C C . SER A 1 84 ? -13.362 -1.647 13.911 1.00 95.19 84 SER A C 1
ATOM 648 O O . SER A 1 84 ? -13.681 -1.643 12.723 1.00 95.19 84 SER A O 1
ATOM 650 N N . TRP A 1 85 ? -12.096 -1.457 14.293 1.00 97.62 85 TRP A N 1
ATOM 651 C CA . TRP A 1 85 ? -11.025 -1.123 13.362 1.00 97.62 85 TRP A CA 1
ATOM 652 C C . TRP A 1 85 ? -10.429 -2.384 12.728 1.00 97.62 85 TRP A C 1
ATOM 654 O O . TRP A 1 85 ? -9.857 -3.230 13.417 1.00 97.62 85 TRP A O 1
ATOM 664 N N . ILE A 1 86 ? -10.510 -2.473 11.396 1.00 97.69 86 ILE A N 1
ATOM 665 C CA . ILE A 1 86 ? -9.730 -3.405 10.573 1.00 97.69 86 ILE A CA 1
ATOM 666 C C . ILE A 1 86 ? -8.582 -2.651 9.888 1.00 97.69 86 ILE A C 1
ATOM 668 O O . ILE A 1 86 ? -8.815 -1.764 9.068 1.00 97.69 86 ILE A O 1
ATOM 672 N N . HIS A 1 87 ? -7.339 -3.001 10.213 1.00 97.75 87 HIS A N 1
ATOM 673 C CA . HIS A 1 87 ? -6.144 -2.485 9.545 1.00 97.75 87 HIS A CA 1
ATOM 674 C C . HIS A 1 87 ? -5.693 -3.423 8.423 1.00 97.75 87 HIS A C 1
ATOM 676 O O . HIS A 1 87 ? -5.592 -4.636 8.614 1.00 97.75 87 HIS A O 1
ATOM 682 N N . VAL A 1 88 ? -5.399 -2.856 7.254 1.00 96.75 88 VAL A N 1
ATOM 683 C CA . VAL A 1 88 ? -4.966 -3.595 6.063 1.00 96.75 88 VAL A CA 1
ATOM 684 C C . VAL A 1 88 ? -3.573 -3.120 5.672 1.00 96.75 88 VAL A C 1
ATOM 686 O O . VAL A 1 88 ? -3.370 -1.929 5.440 1.00 96.75 88 VAL A O 1
ATOM 689 N N . GLY A 1 89 ? -2.611 -4.036 5.589 1.00 94.38 89 GLY A N 1
ATOM 690 C CA . GLY A 1 89 ? -1.233 -3.701 5.230 1.00 94.38 89 GLY A CA 1
ATOM 691 C C . GLY A 1 89 ? -0.392 -4.930 4.908 1.00 94.38 89 GLY A C 1
ATOM 692 O O . GLY A 1 89 ? -0.796 -6.058 5.193 1.00 94.38 89 GLY A O 1
ATOM 693 N N . ASP A 1 90 ? 0.748 -4.720 4.261 1.00 91.06 90 ASP A N 1
ATOM 694 C CA . ASP A 1 90 ? 1.593 -5.773 3.689 1.00 91.06 90 ASP A CA 1
ATOM 695 C C . ASP A 1 90 ? 2.749 -6.184 4.609 1.00 91.06 90 ASP A C 1
ATOM 697 O O . ASP A 1 90 ? 3.205 -7.331 4.564 1.00 91.06 90 ASP A O 1
ATOM 701 N N . ASN A 1 91 ? 3.188 -5.293 5.501 1.00 91.81 91 ASN A N 1
ATOM 702 C CA . ASN A 1 91 ? 4.258 -5.586 6.443 1.00 91.81 91 ASN A CA 1
ATOM 703 C C . ASN A 1 91 ? 3.728 -6.397 7.632 1.00 91.81 91 ASN A C 1
ATOM 705 O O . ASN A 1 91 ? 3.093 -5.870 8.547 1.00 91.81 91 ASN A O 1
ATOM 709 N N . VAL A 1 92 ? 4.066 -7.687 7.672 1.00 92.31 92 VAL A N 1
ATOM 710 C CA . VAL A 1 92 ? 3.641 -8.599 8.745 1.00 92.31 92 VAL A CA 1
ATOM 711 C C . VAL A 1 92 ? 3.999 -8.061 10.135 1.00 92.31 92 VAL A C 1
ATOM 713 O O . VAL A 1 92 ? 3.200 -8.162 11.062 1.00 92.31 92 VAL A O 1
ATOM 716 N N . HIS A 1 93 ? 5.171 -7.454 10.314 1.00 92.38 93 HIS A N 1
ATOM 717 C CA . HIS A 1 93 ? 5.570 -6.949 11.624 1.00 92.38 93 HIS A CA 1
ATOM 718 C C . HIS A 1 93 ? 4.857 -5.637 11.987 1.00 92.38 93 HIS A C 1
ATOM 720 O O . HIS A 1 93 ? 4.232 -5.543 13.046 1.00 92.38 93 HIS A O 1
ATOM 726 N N . ALA A 1 94 ? 4.941 -4.632 11.115 1.00 92.88 94 ALA A N 1
ATOM 727 C CA . ALA A 1 94 ? 4.443 -3.287 11.390 1.00 92.88 94 ALA A CA 1
ATOM 728 C C . ALA A 1 94 ? 2.915 -3.181 11.285 1.00 92.88 94 ALA A C 1
ATOM 730 O O . ALA A 1 94 ? 2.296 -2.571 12.154 1.00 92.88 94 ALA A O 1
ATOM 731 N N . ASP A 1 95 ? 2.308 -3.787 10.264 1.00 95.06 95 ASP A N 1
ATOM 732 C CA . ASP A 1 95 ? 0.868 -3.701 10.010 1.00 95.06 95 ASP A CA 1
ATOM 733 C C . ASP A 1 95 ? 0.080 -4.773 10.754 1.00 95.06 95 ASP A C 1
ATOM 735 O O . ASP A 1 95 ? -0.999 -4.490 11.261 1.00 95.06 95 ASP A O 1
ATOM 739 N N . ILE A 1 96 ? 0.600 -6.000 10.849 1.00 95.94 96 ILE A N 1
ATOM 740 C CA . ILE A 1 96 ? -0.175 -7.116 11.408 1.00 95.94 96 ILE A CA 1
ATOM 741 C C . ILE A 1 96 ? 0.130 -7.309 12.891 1.00 95.94 96 ILE A C 1
ATOM 743 O O . ILE A 1 96 ? -0.751 -7.151 13.735 1.00 95.94 96 ILE A O 1
ATOM 747 N N . LEU A 1 97 ? 1.374 -7.636 13.244 1.00 96.25 97 LEU A N 1
ATOM 748 C CA . LEU A 1 97 ? 1.725 -7.978 14.625 1.00 96.25 97 LEU A CA 1
ATOM 749 C C . LEU A 1 97 ? 1.563 -6.787 15.576 1.00 96.25 97 LEU A C 1
ATOM 751 O O . LEU A 1 97 ? 0.995 -6.947 16.655 1.00 96.25 97 LEU A O 1
ATOM 755 N N . ASN A 1 98 ? 2.035 -5.597 15.199 1.00 96.12 98 ASN A N 1
ATOM 756 C CA . ASN A 1 98 ? 1.956 -4.430 16.080 1.00 96.12 98 ASN A CA 1
ATOM 757 C C . ASN A 1 98 ? 0.543 -3.850 16.204 1.00 96.12 98 ASN A C 1
ATOM 759 O O . ASN A 1 98 ? 0.186 -3.413 17.296 1.00 96.12 98 ASN A O 1
ATOM 763 N N . ALA A 1 99 ? -0.284 -3.918 15.158 1.00 96.94 99 ALA A N 1
ATOM 764 C CA . ALA A 1 99 ? -1.696 -3.558 15.272 1.00 96.94 99 ALA A CA 1
ATOM 765 C C . ALA A 1 99 ? -2.458 -4.559 16.164 1.00 96.94 99 ALA A C 1
ATOM 767 O O . ALA A 1 99 ? -3.177 -4.146 17.076 1.00 96.94 99 ALA A O 1
ATOM 768 N N . LYS A 1 100 ? -2.217 -5.873 16.006 1.00 97.00 100 LYS A N 1
ATOM 769 C CA . LYS A 1 100 ? -2.818 -6.914 16.866 1.00 97.00 100 LYS A CA 1
ATOM 770 C C . LYS A 1 100 ? -2.478 -6.741 18.347 1.00 97.00 100 LYS A C 1
ATOM 772 O O . LYS A 1 100 ? -3.345 -6.955 19.188 1.00 97.00 100 LYS A O 1
ATOM 777 N N . LYS A 1 101 ? -1.253 -6.318 18.690 1.00 96.56 101 LYS A N 1
ATOM 778 C CA . LYS A 1 101 ? -0.862 -6.018 20.088 1.00 96.56 101 LYS A CA 1
ATOM 779 C C . LYS A 1 101 ? -1.723 -4.926 20.730 1.00 96.56 101 LYS A C 1
ATOM 781 O O . LYS A 1 101 ? -1.825 -4.882 21.951 1.00 96.56 101 LYS A O 1
ATOM 786 N N . LEU A 1 102 ? -2.324 -4.056 19.921 1.00 94.81 102 LEU A N 1
ATOM 787 C CA . LEU A 1 102 ? -3.233 -3.003 20.365 1.00 94.81 102 LEU A CA 1
ATOM 788 C C . LEU A 1 102 ? -4.707 -3.428 20.306 1.00 94.81 102 LEU A C 1
ATOM 790 O O . LEU A 1 102 ? -5.569 -2.610 20.595 1.00 94.81 102 LEU A O 1
ATOM 794 N N . GLY A 1 103 ? -5.007 -4.679 19.940 1.00 96.62 103 GLY A N 1
ATOM 795 C CA . GLY A 1 103 ? -6.371 -5.197 19.802 1.00 96.62 103 GLY A CA 1
ATOM 796 C C . GLY A 1 103 ? -7.051 -4.866 18.471 1.00 96.62 103 GLY A C 1
ATOM 797 O O . GLY A 1 103 ? -8.240 -5.125 18.331 1.00 96.62 103 GLY A O 1
ATOM 798 N N . ILE A 1 104 ? -6.324 -4.299 17.502 1.00 98.06 104 ILE A N 1
ATOM 799 C CA . ILE A 1 104 ? -6.865 -3.941 16.184 1.00 98.06 104 ILE A CA 1
ATOM 800 C C . ILE A 1 104 ? -7.004 -5.213 15.334 1.00 98.06 104 ILE A C 1
ATOM 802 O O . ILE A 1 104 ? -6.073 -6.026 15.256 1.00 98.06 104 ILE A O 1
ATOM 806 N N . ASN A 1 105 ? -8.151 -5.382 14.669 1.00 98.06 105 ASN A N 1
ATOM 807 C CA . ASN A 1 105 ? -8.344 -6.464 13.704 1.00 98.06 105 ASN A CA 1
ATOM 808 C C . ASN A 1 105 ? -7.472 -6.215 12.473 1.00 98.06 105 ASN A C 1
ATOM 810 O O . ASN A 1 105 ? -7.259 -5.076 12.074 1.00 98.06 105 ASN A O 1
ATOM 814 N N . THR A 1 106 ? -6.945 -7.264 11.849 1.00 97.62 106 THR A N 1
ATOM 815 C CA . THR A 1 106 ? -5.966 -7.099 10.762 1.00 97.62 106 THR A CA 1
ATOM 816 C C . THR A 1 106 ? -6.242 -8.025 9.592 1.00 97.62 106 THR A C 1
ATOM 818 O O . THR A 1 106 ? -6.601 -9.187 9.780 1.00 97.62 106 THR A O 1
ATOM 821 N N . LEU A 1 107 ? -6.015 -7.508 8.387 1.00 96.25 107 LEU A N 1
ATOM 822 C CA . LEU A 1 107 ? -6.019 -8.254 7.135 1.00 96.25 107 LEU A CA 1
ATOM 823 C C . LEU A 1 107 ? -4.662 -8.067 6.453 1.00 96.25 107 LEU A C 1
ATOM 825 O O . LEU A 1 107 ? -4.225 -6.939 6.221 1.00 96.25 107 LEU A O 1
ATOM 829 N N . HIS A 1 108 ? -3.983 -9.170 6.141 1.00 94.75 108 HIS A N 1
ATOM 830 C CA . HIS A 1 108 ? -2.688 -9.112 5.465 1.00 94.75 108 HIS A CA 1
ATOM 831 C C . HIS A 1 108 ? -2.872 -8.870 3.967 1.00 94.75 108 HIS A C 1
ATOM 833 O O . HIS A 1 108 ? -3.555 -9.635 3.288 1.00 94.75 108 HIS A O 1
ATOM 839 N N . ALA A 1 109 ? -2.257 -7.804 3.461 1.00 92.19 109 ALA A N 1
ATOM 840 C CA . ALA A 1 109 ? -2.222 -7.473 2.045 1.00 92.19 109 ALA A CA 1
ATOM 841 C C . ALA A 1 109 ? -1.157 -8.311 1.319 1.00 92.19 109 ALA A C 1
ATOM 843 O O . ALA A 1 109 ? -0.082 -7.824 0.974 1.00 92.19 109 ALA A O 1
ATOM 844 N N . ASP A 1 110 ? -1.466 -9.583 1.070 1.00 87.19 110 ASP A N 1
ATOM 845 C CA . ASP A 1 110 ? -0.578 -10.562 0.418 1.00 87.19 110 ASP A CA 1
ATOM 846 C C . ASP A 1 110 ? -0.288 -10.281 -1.072 1.00 87.19 110 ASP A C 1
ATOM 848 O O . ASP A 1 110 ? 0.527 -10.956 -1.709 1.00 87.19 110 ASP A O 1
ATOM 852 N N . TRP A 1 111 ? -0.961 -9.273 -1.629 1.00 84.12 111 TRP A N 1
ATOM 853 C CA . TRP A 1 111 ? -0.814 -8.798 -3.002 1.00 84.12 111 TRP A CA 1
ATOM 854 C C . TRP A 1 111 ? 0.315 -7.777 -3.182 1.00 84.12 111 TRP A C 1
ATOM 856 O O . TRP A 1 111 ? 0.569 -7.342 -4.307 1.00 84.12 111 TRP A O 1
ATOM 866 N N . SER A 1 112 ? 0.986 -7.398 -2.095 1.00 74.88 112 SER A N 1
ATOM 867 C CA . SER A 1 112 ? 2.247 -6.661 -2.109 1.00 74.88 112 SER A CA 1
ATOM 868 C C . SER A 1 112 ? 3.322 -7.534 -1.467 1.00 74.88 112 SER A C 1
ATOM 870 O O . SER A 1 112 ? 3.264 -7.847 -0.282 1.00 74.88 112 SER A O 1
ATOM 872 N N . GLU A 1 113 ? 4.316 -7.951 -2.249 1.00 67.44 113 GLU A N 1
ATOM 873 C CA . GLU A 1 113 ? 5.559 -8.481 -1.698 1.00 67.44 113 GLU A CA 1
ATOM 874 C C . GLU A 1 113 ? 6.533 -7.338 -1.442 1.00 67.44 113 GLU A C 1
ATOM 876 O O . GLU A 1 113 ? 7.192 -6.839 -2.357 1.00 67.44 113 GLU A O 1
ATOM 881 N N . TYR A 1 114 ? 6.644 -6.936 -0.180 1.00 62.31 114 TYR A N 1
ATOM 882 C CA . TYR A 1 114 ? 7.789 -6.176 0.291 1.00 62.31 114 TYR A CA 1
ATOM 883 C C . TYR A 1 114 ? 8.817 -7.155 0.852 1.00 62.31 114 TYR A C 1
ATOM 885 O O . TYR A 1 114 ? 8.752 -7.581 2.007 1.00 62.31 114 TYR A O 1
ATOM 893 N N . ASN A 1 115 ? 9.775 -7.553 0.016 1.00 55.41 115 ASN A N 1
ATOM 894 C CA . ASN A 1 115 ? 10.911 -8.314 0.508 1.00 55.41 115 ASN A CA 1
ATOM 895 C C . ASN A 1 115 ? 11.772 -7.350 1.334 1.00 55.41 115 ASN A C 1
ATOM 897 O O . ASN A 1 115 ? 12.514 -6.548 0.773 1.00 55.41 115 ASN A O 1
ATOM 901 N N . HIS A 1 116 ? 11.713 -7.459 2.665 1.00 54.53 116 HIS A N 1
ATOM 902 C CA . HIS A 1 116 ? 12.612 -6.802 3.634 1.00 54.53 116 HIS A CA 1
ATOM 903 C C . HIS A 1 116 ? 14.106 -7.143 3.428 1.00 54.53 116 HIS A C 1
ATOM 905 O O . HIS A 1 116 ? 14.938 -6.923 4.309 1.00 54.53 116 HIS A O 1
ATOM 911 N N . GLY A 1 117 ? 14.450 -7.748 2.292 1.00 50.38 117 GLY A N 1
ATOM 912 C CA . GLY A 1 117 ? 15.769 -8.217 1.956 1.00 50.38 117 GLY A CA 1
ATOM 913 C C . GLY A 1 117 ? 16.747 -7.060 1.888 1.00 50.38 117 GLY A C 1
ATOM 914 O O . GLY A 1 117 ? 16.512 -6.043 1.235 1.00 50.38 117 GLY A O 1
ATOM 915 N N . ILE A 1 118 ? 17.891 -7.274 2.532 1.00 52.72 118 ILE A N 1
ATOM 916 C CA . ILE A 1 118 ? 19.113 -6.522 2.293 1.00 52.72 118 ILE A CA 1
ATOM 917 C C . ILE A 1 118 ? 19.329 -6.526 0.785 1.00 52.72 118 ILE A C 1
ATOM 919 O O . ILE A 1 118 ? 19.653 -7.547 0.174 1.00 52.72 118 ILE A O 1
ATOM 923 N N . SER A 1 119 ? 19.087 -5.378 0.169 1.00 58.78 119 SER A N 1
ATOM 924 C CA . SER A 1 119 ? 19.325 -5.216 -1.246 1.00 58.78 119 SER A CA 1
ATOM 925 C C . SER A 1 119 ? 20.845 -5.301 -1.426 1.00 58.78 119 SER A C 1
ATOM 927 O O . SER A 1 119 ? 21.580 -4.380 -1.075 1.00 58.78 119 SER A O 1
ATOM 929 N N . ASN A 1 120 ? 21.339 -6.440 -1.917 1.00 64.56 120 ASN A N 1
ATOM 930 C CA . ASN A 1 120 ? 22.762 -6.642 -2.206 1.00 64.56 120 ASN A CA 1
ATOM 931 C C . ASN A 1 120 ? 23.216 -5.860 -3.451 1.00 64.56 120 ASN A C 1
ATOM 933 O O . ASN A 1 120 ? 24.288 -6.136 -3.974 1.00 64.56 120 ASN A O 1
ATOM 937 N N . HIS A 1 121 ? 22.440 -4.868 -3.907 1.00 67.31 121 HIS A N 1
ATOM 938 C CA . HIS A 1 121 ? 22.774 -4.028 -5.056 1.00 67.31 121 HIS A CA 1
ATOM 939 C C . HIS A 1 121 ? 24.146 -3.363 -4.901 1.00 67.31 121 HIS A C 1
ATOM 941 O O . HIS A 1 121 ? 24.859 -3.208 -5.877 1.00 67.31 121 HIS A O 1
ATOM 947 N N . TRP A 1 122 ? 24.577 -3.054 -3.674 1.00 67.19 122 TRP A N 1
ATOM 948 C CA . TRP A 1 122 ? 25.920 -2.523 -3.415 1.00 67.19 122 TRP A CA 1
ATOM 949 C C . TRP A 1 122 ? 27.060 -3.511 -3.732 1.00 67.19 122 TRP A C 1
ATOM 951 O O . TRP A 1 122 ? 28.205 -3.093 -3.871 1.00 67.19 122 TRP A O 1
ATOM 961 N N . LYS A 1 123 ? 26.766 -4.813 -3.850 1.00 70.62 123 LYS A N 1
ATOM 962 C CA . LYS A 1 123 ? 27.702 -5.848 -4.322 1.00 70.62 123 LYS A C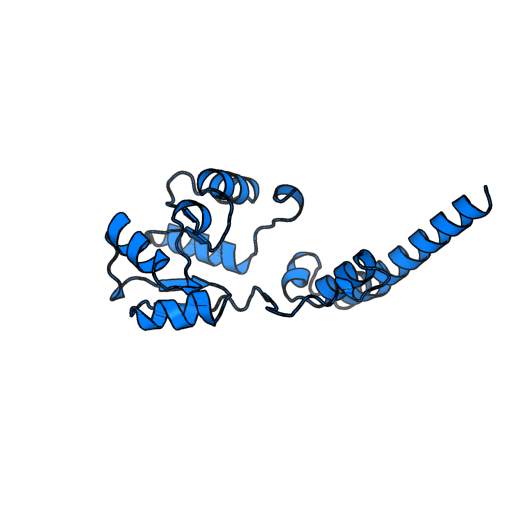A 1
ATOM 963 C C . LYS A 1 123 ? 27.608 -6.084 -5.834 1.00 70.62 123 LYS A C 1
ATOM 965 O O . LYS A 1 123 ? 28.451 -6.789 -6.385 1.00 70.62 123 LYS A O 1
ATOM 970 N N . ALA A 1 124 ? 26.586 -5.540 -6.493 1.00 74.25 124 ALA A N 1
ATOM 971 C CA . ALA A 1 124 ? 26.334 -5.732 -7.912 1.00 74.25 124 ALA A CA 1
ATOM 972 C C . ALA A 1 124 ? 27.264 -4.855 -8.751 1.00 74.25 124 ALA A C 1
ATOM 974 O O . ALA A 1 124 ? 27.401 -3.661 -8.493 1.00 74.25 124 ALA A O 1
ATOM 975 N N . LYS A 1 125 ? 27.861 -5.424 -9.803 1.00 76.88 125 LYS A N 1
ATOM 976 C CA . LYS A 1 125 ? 28.552 -4.618 -10.824 1.00 76.88 125 LYS A CA 1
ATOM 977 C C . LYS A 1 125 ? 27.564 -3.853 -11.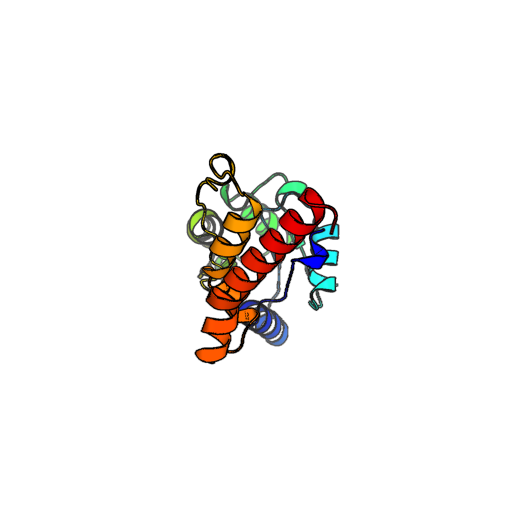709 1.00 76.88 125 LYS A C 1
ATOM 979 O O . LYS A 1 125 ? 27.866 -2.740 -12.119 1.00 76.88 125 LYS A O 1
ATOM 984 N N . ASP A 1 126 ? 26.399 -4.444 -11.975 1.00 79.88 126 ASP A N 1
ATOM 985 C CA . ASP A 1 126 ? 25.297 -3.821 -12.709 1.00 79.88 126 ASP A CA 1
ATOM 986 C C . ASP A 1 126 ? 24.056 -3.728 -11.816 1.00 79.88 126 ASP A C 1
ATOM 988 O O . ASP A 1 126 ? 23.237 -4.643 -11.725 1.00 79.88 126 ASP A O 1
ATOM 992 N N . ILE A 1 127 ? 23.943 -2.592 -11.131 1.00 82.00 127 ILE A N 1
ATOM 993 C CA . ILE A 1 127 ? 22.839 -2.302 -10.214 1.00 82.00 127 ILE A CA 1
ATOM 994 C C . ILE A 1 127 ? 21.501 -2.243 -10.962 1.00 82.00 127 ILE A C 1
ATOM 996 O O . ILE A 1 127 ? 20.479 -2.681 -10.427 1.00 82.00 127 ILE A O 1
ATOM 1000 N N . ILE A 1 128 ? 21.495 -1.699 -12.182 1.00 80.75 128 ILE A N 1
ATOM 1001 C CA . ILE A 1 128 ? 20.268 -1.460 -12.947 1.00 80.75 128 ILE A CA 1
ATOM 1002 C C . ILE A 1 1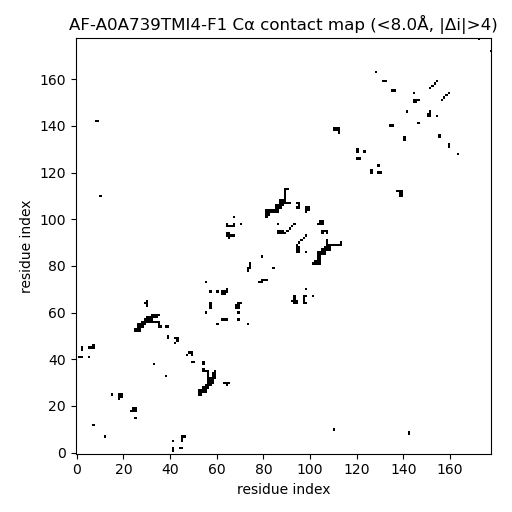28 ? 19.734 -2.788 -13.480 1.00 80.75 128 ILE A C 1
ATOM 1004 O O . ILE A 1 128 ? 18.568 -3.104 -13.241 1.00 80.75 128 ILE A O 1
ATOM 1008 N N . GLY A 1 129 ? 20.583 -3.589 -14.129 1.00 82.19 129 GLY A N 1
ATOM 1009 C CA . GLY A 1 129 ? 20.207 -4.913 -14.624 1.00 82.19 129 GLY A CA 1
ATOM 1010 C C . GLY A 1 129 ? 19.713 -5.830 -13.505 1.00 82.19 129 GLY A C 1
ATOM 1011 O O . GLY A 1 129 ? 18.667 -6.465 -13.641 1.00 82.19 129 GLY A O 1
ATOM 1012 N N . GLU A 1 130 ? 20.393 -5.835 -12.353 1.00 82.44 130 GLU A N 1
ATOM 1013 C CA . GLU A 1 130 ? 19.952 -6.619 -11.194 1.00 82.44 130 GLU A CA 1
ATOM 1014 C C . GLU A 1 130 ? 18.598 -6.143 -10.651 1.00 82.44 130 GLU A C 1
ATOM 1016 O O . GLU A 1 130 ? 17.746 -6.972 -10.323 1.00 82.44 130 GLU A O 1
ATOM 1021 N N . SER A 1 131 ? 18.373 -4.826 -10.594 1.00 82.88 131 SER A N 1
ATOM 1022 C CA . SER A 1 131 ? 17.095 -4.261 -10.146 1.00 82.88 131 SER A CA 1
ATOM 1023 C C . SER A 1 131 ? 15.952 -4.672 -11.073 1.00 82.88 131 SER A C 1
ATOM 1025 O O . SER A 1 131 ? 14.925 -5.143 -10.591 1.00 82.88 131 SER A O 1
ATOM 1027 N N . ILE A 1 132 ? 16.150 -4.575 -12.393 1.00 84.50 132 ILE A N 1
ATOM 1028 C CA . ILE A 1 132 ? 15.162 -5.001 -13.395 1.00 84.50 132 ILE A CA 1
ATOM 1029 C C . ILE A 1 132 ? 14.834 -6.485 -13.208 1.00 84.50 132 ILE A C 1
ATOM 1031 O O . ILE A 1 132 ? 13.670 -6.834 -13.020 1.00 84.50 132 ILE A O 1
ATOM 1035 N N . CYS A 1 133 ? 15.847 -7.356 -13.181 1.00 84.62 133 CYS A N 1
ATOM 1036 C CA . CYS A 1 133 ? 15.647 -8.797 -13.027 1.00 84.62 133 CYS A CA 1
ATOM 1037 C C . CYS A 1 133 ? 14.924 -9.154 -11.723 1.00 84.62 133 CYS A C 1
ATOM 1039 O O . CYS A 1 133 ? 14.014 -9.980 -11.735 1.00 84.62 133 CYS A O 1
ATOM 1041 N N . LYS A 1 134 ? 15.281 -8.519 -10.600 1.00 84.06 134 LYS A N 1
ATOM 1042 C CA . LYS A 1 134 ? 14.598 -8.749 -9.319 1.00 84.06 134 LYS A CA 1
ATOM 1043 C C . LYS A 1 134 ? 13.150 -8.295 -9.349 1.00 84.06 134 LYS A C 1
ATOM 1045 O O . LYS A 1 134 ? 12.293 -9.023 -8.857 1.00 84.06 134 LYS A O 1
ATOM 1050 N N . THR A 1 135 ? 12.870 -7.122 -9.915 1.00 83.88 135 THR A N 1
ATOM 1051 C CA . THR A 1 135 ? 11.501 -6.611 -10.017 1.00 83.88 135 THR A CA 1
ATOM 1052 C C . THR A 1 135 ? 10.608 -7.591 -10.770 1.00 83.88 135 THR A C 1
ATOM 1054 O O . THR A 1 135 ? 9.492 -7.830 -10.326 1.00 83.88 135 THR A O 1
ATOM 1057 N N . LEU A 1 136 ? 11.103 -8.231 -11.833 1.00 87.38 136 LEU A N 1
ATOM 1058 C CA . LEU A 1 136 ? 10.346 -9.203 -12.640 1.00 87.38 136 LEU A CA 1
ATOM 1059 C C . LEU A 1 136 ? 9.929 -10.476 -11.893 1.00 87.38 136 LEU A C 1
ATOM 1061 O O . LEU A 1 136 ? 9.013 -11.171 -12.338 1.00 87.38 136 LEU A O 1
ATOM 1065 N N . LEU A 1 137 ? 10.566 -10.767 -10.756 1.00 84.19 137 LEU A N 1
ATOM 1066 C CA . LEU A 1 137 ? 10.212 -11.885 -9.881 1.00 84.19 137 LEU A CA 1
ATOM 1067 C C . LEU A 1 137 ? 9.110 -11.528 -8.873 1.00 84.19 137 LEU A C 1
ATOM 1069 O O . LEU A 1 137 ? 8.560 -12.424 -8.238 1.00 84.19 137 LEU A O 1
ATOM 1073 N N . LEU A 1 138 ? 8.787 -10.243 -8.710 1.00 83.06 138 LEU A N 1
ATOM 1074 C CA . LEU A 1 138 ? 7.802 -9.781 -7.737 1.00 83.06 138 LEU A CA 1
ATOM 1075 C C . LEU A 1 138 ? 6.371 -10.055 -8.214 1.00 83.06 138 LEU A C 1
ATOM 1077 O O . LEU A 1 138 ? 6.037 -9.834 -9.381 1.00 83.06 138 LEU A O 1
ATOM 1081 N N . LYS A 1 139 ? 5.477 -10.434 -7.292 1.00 80.69 139 LYS A N 1
ATOM 1082 C CA . LYS A 1 139 ? 4.040 -10.631 -7.587 1.00 80.69 139 LYS A CA 1
ATOM 1083 C C . LYS A 1 139 ? 3.377 -9.405 -8.213 1.00 80.69 139 LYS A C 1
ATOM 1085 O O . LYS A 1 139 ? 2.497 -9.539 -9.063 1.00 80.69 139 LYS A O 1
ATOM 1090 N N . GLN A 1 140 ? 3.833 -8.218 -7.825 1.00 81.62 140 GLN A N 1
ATOM 1091 C CA . GLN A 1 140 ? 3.404 -6.920 -8.341 1.00 81.62 140 GLN A CA 1
ATOM 1092 C C . GLN A 1 140 ? 3.499 -6.814 -9.868 1.00 81.62 140 GLN A C 1
ATOM 1094 O O . GLN A 1 140 ? 2.713 -6.092 -10.477 1.00 81.62 140 GLN A O 1
ATOM 1099 N N . VAL A 1 141 ? 4.421 -7.549 -10.499 1.00 84.12 141 VAL A N 1
ATOM 1100 C CA . VAL A 1 141 ? 4.623 -7.491 -11.950 1.00 84.12 141 VAL A CA 1
ATOM 1101 C C . VAL A 1 141 ? 3.448 -8.053 -12.745 1.00 84.12 141 VAL A C 1
ATOM 1103 O O . VAL A 1 141 ? 3.211 -7.604 -13.864 1.00 84.12 141 VAL A O 1
ATOM 1106 N N . SER A 1 142 ? 2.639 -8.927 -12.142 1.00 80.56 142 SER A N 1
ATOM 1107 C CA . SER A 1 142 ? 1.403 -9.423 -12.762 1.00 80.56 142 SER A CA 1
ATOM 1108 C C . SER A 1 142 ? 0.409 -8.315 -13.132 1.00 80.56 142 SER A C 1
ATOM 1110 O O . SER A 1 142 ? -0.439 -8.522 -13.989 1.00 80.56 142 SER A O 1
ATOM 1112 N N . ALA A 1 143 ? 0.521 -7.118 -12.544 1.00 80.81 143 ALA A N 1
ATOM 1113 C CA . ALA A 1 143 ? -0.304 -5.971 -12.922 1.00 80.81 143 ALA A CA 1
ATOM 1114 C C . ALA A 1 143 ? 0.070 -5.361 -14.290 1.00 80.81 143 ALA A C 1
ATOM 1116 O O . ALA A 1 143 ? -0.722 -4.605 -14.849 1.00 80.81 143 ALA A O 1
ATOM 1117 N N . PHE A 1 144 ? 1.259 -5.663 -14.825 1.00 83.12 144 PHE A N 1
ATOM 1118 C CA . PHE A 1 144 ? 1.793 -5.063 -16.056 1.00 83.12 144 PHE A CA 1
ATOM 1119 C C . PHE A 1 144 ? 1.745 -5.991 -17.273 1.00 83.12 144 PHE A C 1
ATOM 1121 O O . PHE A 1 144 ? 2.076 -5.561 -18.377 1.00 83.12 144 PHE A O 1
ATOM 1128 N N . HIS A 1 145 ? 1.340 -7.248 -17.100 1.00 81.19 145 HIS A N 1
ATOM 1129 C CA . HIS A 1 145 ? 1.189 -8.196 -18.197 1.00 81.19 145 HIS A CA 1
ATOM 1130 C C . HIS A 1 145 ? -0.107 -8.993 -18.049 1.00 81.19 145 HIS A C 1
ATOM 11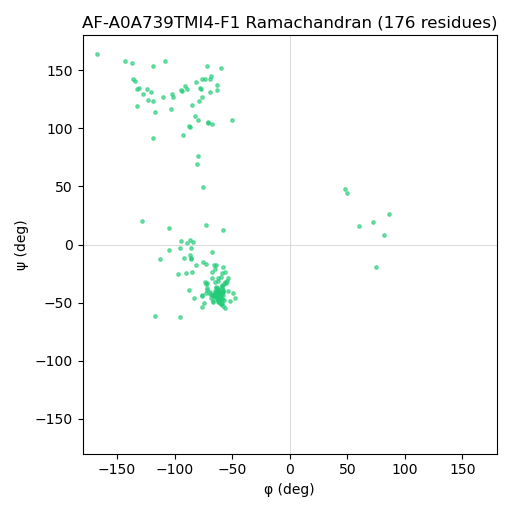32 O O . HIS A 1 145 ? -0.655 -9.136 -16.961 1.00 81.19 145 HIS A O 1
ATOM 1138 N N . GLN A 1 146 ? -0.616 -9.520 -19.160 1.00 75.12 146 GLN A N 1
ATOM 1139 C CA . GLN A 1 146 ? -1.764 -10.424 -19.120 1.00 75.12 146 GLN A CA 1
ATOM 1140 C C . GLN A 1 146 ? -1.341 -11.784 -18.549 1.00 75.12 146 GLN A C 1
ATOM 1142 O O . GLN A 1 146 ? -0.183 -12.186 -18.690 1.00 75.12 146 GLN A O 1
ATOM 1147 N N . ASN A 1 147 ? -2.288 -12.511 -17.948 1.00 74.19 147 ASN A N 1
ATOM 1148 C CA . ASN A 1 147 ? -2.100 -13.897 -17.496 1.00 74.19 147 ASN A CA 1
ATOM 1149 C C . ASN A 1 147 ? -2.117 -14.877 -18.685 1.00 74.19 147 ASN A C 1
ATOM 1151 O O . ASN A 1 147 ? -2.854 -15.859 -18.686 1.00 74.19 147 ASN A O 1
ATOM 1155 N N . ASP A 1 148 ? -1.340 -14.569 -19.719 1.00 86.56 148 ASP A N 1
ATOM 1156 C CA . ASP A 1 148 ? -1.080 -15.445 -20.852 1.00 86.56 148 ASP A CA 1
ATOM 1157 C C . ASP A 1 148 ? 0.383 -15.922 -20.775 1.00 86.56 148 ASP A C 1
ATOM 1159 O O . ASP A 1 148 ? 1.283 -15.079 -20.675 1.00 86.56 148 ASP A O 1
ATOM 1163 N N . PRO A 1 149 ? 0.653 -17.242 -20.817 1.00 87.69 149 PRO A N 1
ATOM 1164 C CA . PRO A 1 149 ? 2.006 -17.772 -20.659 1.00 87.69 149 PRO A CA 1
ATOM 1165 C C . PRO A 1 149 ? 3.020 -17.228 -21.673 1.00 87.69 149 PRO A C 1
ATOM 1167 O O . PRO A 1 149 ? 4.190 -17.047 -21.331 1.00 87.69 149 PRO A O 1
ATOM 1170 N N . LEU A 1 150 ? 2.601 -16.946 -22.913 1.00 90.25 150 LEU A N 1
ATOM 1171 C CA . LEU A 1 150 ? 3.505 -16.423 -23.942 1.00 90.25 150 LEU A CA 1
ATOM 1172 C C . LEU A 1 150 ? 3.863 -14.962 -23.668 1.00 90.25 150 LEU A C 1
ATOM 1174 O O . LEU A 1 150 ? 5.037 -14.593 -23.760 1.00 90.25 150 LEU A O 1
ATOM 1178 N N . ASN A 1 151 ? 2.885 -14.151 -23.261 1.00 88.50 151 ASN A N 1
ATOM 1179 C CA . ASN A 1 151 ? 3.138 -12.788 -22.797 1.00 88.50 151 ASN A CA 1
ATOM 1180 C C . ASN A 1 151 ? 4.041 -12.759 -21.560 1.00 88.50 151 ASN A C 1
ATOM 1182 O O . ASN A 1 151 ? 4.926 -11.909 -21.480 1.00 88.50 151 ASN A O 1
ATOM 1186 N N . GLU A 1 152 ? 3.872 -13.688 -20.618 1.00 87.62 152 GLU A N 1
ATOM 1187 C CA . GLU A 1 152 ? 4.731 -13.772 -19.433 1.00 87.62 152 GLU A CA 1
ATOM 1188 C C . GLU A 1 152 ? 6.182 -14.113 -19.802 1.00 87.62 152 GLU A C 1
ATOM 1190 O O . GLU A 1 152 ? 7.108 -13.452 -19.327 1.00 87.62 152 GLU A O 1
ATOM 1195 N N . ILE A 1 153 ? 6.394 -15.082 -20.699 1.00 90.19 153 ILE A N 1
ATOM 1196 C CA . ILE A 1 153 ? 7.723 -15.410 -21.239 1.00 90.19 153 ILE A CA 1
ATOM 1197 C C . ILE A 1 153 ? 8.327 -14.193 -21.957 1.00 90.19 153 ILE A C 1
ATOM 1199 O O . ILE A 1 153 ? 9.495 -13.850 -21.741 1.00 90.19 153 ILE A O 1
ATOM 1203 N N . GLY A 1 154 ? 7.523 -13.511 -22.774 1.00 91.75 154 GLY A N 1
ATOM 1204 C CA . GLY A 1 154 ? 7.903 -12.275 -23.450 1.00 91.75 154 GLY A CA 1
ATOM 1205 C C . GLY A 1 154 ? 8.348 -11.189 -22.470 1.00 91.75 154 GLY A C 1
ATOM 1206 O O . GLY A 1 154 ? 9.413 -10.605 -22.640 1.00 91.75 154 GLY A O 1
ATOM 1207 N N . PHE A 1 155 ? 7.572 -10.957 -21.413 1.00 90.56 155 PHE A N 1
ATOM 1208 C CA . PHE A 1 155 ? 7.795 -9.880 -20.451 1.00 90.56 155 PHE A CA 1
ATOM 1209 C C . PHE A 1 155 ? 8.933 -10.174 -19.464 1.00 90.56 155 PHE A C 1
ATOM 1211 O O . PHE A 1 155 ? 9.762 -9.304 -19.204 1.00 90.56 155 PHE A O 1
ATOM 1218 N N . LYS A 1 156 ? 8.995 -11.391 -18.908 1.00 89.94 156 LYS A N 1
ATOM 1219 C CA . LYS A 1 156 ? 9.939 -11.747 -17.833 1.00 89.94 156 LYS A CA 1
ATOM 1220 C C . LYS A 1 156 ? 11.273 -12.297 -18.330 1.00 89.94 156 LYS A C 1
ATOM 1222 O O . LYS A 1 156 ? 12.253 -12.206 -17.599 1.00 89.94 156 LYS A O 1
ATOM 1227 N N . VAL A 1 157 ? 11.326 -12.871 -19.536 1.00 89.69 157 VAL A N 1
ATOM 1228 C CA . VAL A 1 157 ? 12.529 -13.558 -20.044 1.00 89.69 157 VAL A CA 1
ATOM 1229 C C . VAL A 1 157 ? 13.080 -12.876 -21.289 1.00 89.69 157 VAL A C 1
ATOM 1231 O O . VAL A 1 157 ? 14.206 -12.375 -21.270 1.00 89.69 157 VAL A O 1
ATOM 1234 N N . PHE A 1 158 ? 12.298 -12.817 -22.370 1.00 92.81 158 PHE A N 1
ATOM 1235 C CA . PHE A 1 158 ? 12.792 -12.275 -23.640 1.00 92.81 158 PHE A CA 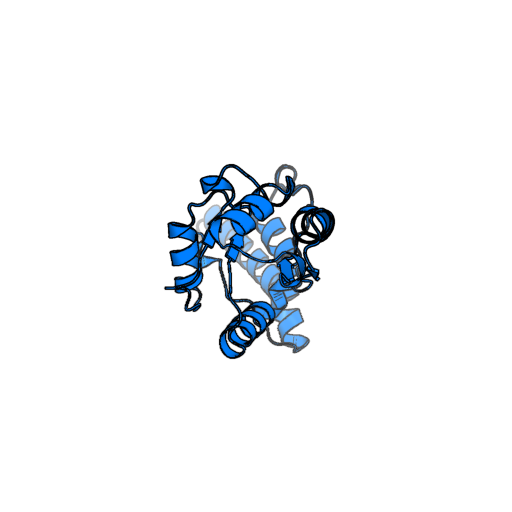1
ATOM 1236 C C . PHE A 1 158 ? 12.979 -10.760 -23.603 1.00 92.81 158 PHE A C 1
ATOM 1238 O O . PHE A 1 158 ? 13.967 -10.269 -24.137 1.00 92.81 158 PHE A O 1
ATOM 1245 N N . GLY A 1 159 ? 12.086 -10.017 -22.953 1.00 92.25 159 GLY A N 1
ATOM 1246 C CA . GLY A 1 159 ? 12.172 -8.562 -22.819 1.00 92.25 159 GLY A CA 1
ATOM 1247 C C . GLY A 1 159 ? 13.492 -8.109 -22.187 1.00 92.25 159 GLY A C 1
ATOM 1248 O O . GLY A 1 159 ? 14.219 -7.341 -22.817 1.00 92.25 159 GLY A O 1
ATOM 1249 N N . PRO A 1 160 ? 13.866 -8.619 -21.000 1.00 91.12 160 PRO A N 1
ATOM 1250 C CA . PRO A 1 160 ? 15.147 -8.307 -20.367 1.00 91.12 160 PRO A CA 1
ATOM 1251 C C . PRO A 1 160 ? 16.350 -8.756 -21.191 1.00 91.12 160 PRO A C 1
ATOM 1253 O O . PRO A 1 160 ? 17.336 -8.026 -21.275 1.00 91.12 160 PRO A O 1
ATOM 1256 N N . LEU A 1 161 ? 16.267 -9.928 -21.831 1.00 91.69 161 LEU A N 1
ATOM 1257 C CA . LEU A 1 161 ? 17.325 -10.425 -22.709 1.00 91.69 161 LEU A CA 1
ATOM 1258 C C . LEU A 1 161 ? 17.553 -9.479 -23.896 1.00 91.69 161 LEU A C 1
ATOM 1260 O O . LEU A 1 161 ? 18.688 -9.086 -24.164 1.00 91.69 161 LEU A O 1
ATOM 1264 N N . LEU A 1 162 ? 16.478 -9.085 -24.583 1.00 94.38 162 LEU A N 1
ATOM 1265 C CA . LEU A 1 162 ? 16.520 -8.152 -25.708 1.00 94.38 162 LEU A CA 1
ATOM 1266 C C . LEU A 1 162 ? 17.005 -6.773 -25.264 1.00 94.38 162 LEU A C 1
ATOM 1268 O O . LEU A 1 162 ? 17.856 -6.189 -25.930 1.00 94.38 162 LEU A O 1
ATOM 1272 N N . LEU A 1 163 ? 16.525 -6.272 -24.123 1.00 90.62 163 LEU A N 1
ATOM 1273 C CA . LEU A 1 163 ? 16.981 -5.008 -23.547 1.00 90.62 163 LEU A CA 1
ATOM 1274 C C . LEU A 1 163 ? 18.487 -5.041 -23.265 1.00 90.62 163 LEU A C 1
ATOM 1276 O O . LEU A 1 163 ? 19.199 -4.107 -23.638 1.00 90.62 163 LEU A O 1
ATOM 1280 N N . GLY A 1 164 ? 18.980 -6.119 -22.650 1.00 89.12 164 GLY A N 1
ATOM 1281 C CA . GLY A 1 164 ? 20.402 -6.321 -22.383 1.00 89.12 164 GLY A CA 1
ATOM 1282 C C . GLY A 1 164 ? 21.226 -6.380 -23.669 1.00 89.12 164 GLY A C 1
ATOM 1283 O O . GLY A 1 164 ? 22.238 -5.688 -23.783 1.00 89.12 164 GLY A O 1
ATOM 1284 N N . TYR A 1 165 ? 20.761 -7.136 -24.667 1.00 92.31 165 TYR A N 1
ATOM 1285 C CA . TYR A 1 165 ? 21.419 -7.254 -25.970 1.00 92.31 165 TYR A CA 1
ATOM 1286 C C . TYR A 1 165 ? 21.495 -5.914 -26.712 1.00 92.31 165 TYR A C 1
ATOM 1288 O O . TYR A 1 165 ? 22.573 -5.512 -27.149 1.00 92.31 165 TYR A O 1
ATOM 1296 N N . VAL A 1 166 ? 20.378 -5.188 -26.812 1.00 93.69 166 VAL A N 1
ATOM 1297 C CA . VAL A 1 166 ? 20.321 -3.879 -27.480 1.00 93.69 166 VAL A CA 1
ATOM 1298 C C . VAL A 1 166 ? 21.175 -2.851 -26.737 1.00 93.69 166 VAL A C 1
ATOM 1300 O O . VAL A 1 166 ? 21.899 -2.088 -27.375 1.00 93.69 166 VAL A O 1
ATOM 1303 N N . SER A 1 167 ? 21.157 -2.858 -25.401 1.00 89.62 167 SER A N 1
ATOM 1304 C CA . SER A 1 167 ? 21.995 -1.966 -24.584 1.00 89.62 167 SER A CA 1
ATOM 1305 C C . SER A 1 167 ? 23.484 -2.233 -24.797 1.00 89.62 167 SER A C 1
ATOM 1307 O O . SER A 1 167 ? 24.270 -1.298 -24.965 1.00 89.62 167 SER A O 1
ATOM 1309 N N . TRP A 1 168 ? 23.875 -3.510 -24.842 1.00 90.44 168 TRP A N 1
ATOM 1310 C CA . TRP A 1 168 ? 25.243 -3.910 -25.156 1.00 90.44 168 TRP A CA 1
ATOM 1311 C C . TRP A 1 168 ? 25.643 -3.477 -26.569 1.00 90.44 168 TRP A C 1
ATOM 1313 O O . TRP A 1 168 ? 26.695 -2.858 -26.734 1.00 90.44 168 TRP A O 1
ATOM 1323 N N . LEU A 1 169 ? 24.796 -3.737 -27.570 1.00 93.38 169 LEU A N 1
ATOM 1324 C CA . LEU A 1 169 ? 25.064 -3.387 -28.965 1.00 93.38 169 LEU A CA 1
ATOM 1325 C C . LEU A 1 169 ? 25.225 -1.873 -29.138 1.00 93.38 169 LEU A C 1
ATOM 1327 O O . LEU A 1 169 ? 26.195 -1.418 -29.741 1.00 93.38 169 LEU A O 1
ATOM 1331 N N . ALA A 1 170 ? 24.327 -1.083 -28.545 1.00 92.12 170 ALA A N 1
ATOM 1332 C CA . ALA A 1 170 ? 24.414 0.375 -28.556 1.00 92.12 170 ALA A CA 1
ATOM 1333 C C . ALA A 1 170 ? 25.721 0.879 -27.920 1.00 92.12 170 ALA A C 1
ATOM 1335 O O . ALA A 1 170 ? 26.302 1.861 -28.385 1.00 92.12 170 ALA A O 1
ATOM 1336 N N . ASN A 1 171 ? 26.213 0.205 -26.876 1.00 89.88 171 ASN A N 1
ATOM 1337 C CA . ASN A 1 171 ? 27.505 0.524 -26.279 1.00 89.88 171 ASN A CA 1
ATOM 1338 C C . ASN A 1 171 ? 28.680 0.170 -27.208 1.00 89.88 171 ASN A C 1
ATOM 1340 O O . ASN A 1 171 ? 29.605 0.971 -27.337 1.00 89.88 171 ASN A O 1
ATOM 1344 N N . GLN A 1 172 ? 28.633 -0.977 -27.898 1.00 92.00 172 GLN A N 1
ATOM 1345 C CA . GLN A 1 172 ? 29.662 -1.342 -28.882 1.00 92.00 172 GLN A CA 1
ATOM 1346 C C . GLN A 1 172 ? 29.742 -0.320 -30.021 1.00 92.00 172 GLN A C 1
ATOM 1348 O O . GLN A 1 172 ? 30.836 0.126 -30.357 1.00 92.00 172 GLN A O 1
ATOM 1353 N N . LEU A 1 173 ? 28.602 0.122 -30.562 1.00 93.31 173 LEU A N 1
ATOM 1354 C CA . LEU A 1 173 ? 28.569 1.133 -31.628 1.00 93.31 173 LEU A CA 1
ATOM 1355 C C . LEU A 1 173 ? 29.219 2.455 -31.187 1.00 93.31 173 LEU A C 1
ATOM 1357 O O . LEU A 1 173 ? 30.028 3.022 -31.918 1.00 93.31 173 LEU A O 1
ATOM 1361 N N . LYS A 1 174 ? 28.964 2.897 -29.947 1.00 89.88 174 LYS A N 1
ATOM 1362 C CA . LYS A 1 174 ? 29.609 4.092 -29.374 1.00 89.88 174 LYS A CA 1
ATOM 1363 C C . LYS A 1 174 ? 31.123 3.941 -29.226 1.00 89.88 174 LYS A C 1
ATOM 1365 O O . LYS A 1 174 ? 31.855 4.877 -29.538 1.00 89.88 174 LYS A O 1
ATOM 1370 N N . ILE A 1 175 ? 31.590 2.786 -28.747 1.00 91.94 175 ILE A N 1
ATOM 1371 C CA . ILE A 1 175 ? 33.024 2.504 -28.575 1.00 91.94 175 ILE A CA 1
ATOM 1372 C C . ILE A 1 175 ? 33.729 2.469 -29.936 1.00 91.94 175 ILE A C 1
ATOM 1374 O O . ILE A 1 175 ? 34.816 3.028 -30.082 1.00 91.94 175 ILE A O 1
ATOM 1378 N N . HIS A 1 176 ? 33.095 1.854 -30.933 1.00 88.75 176 HIS A N 1
ATOM 1379 C CA . HIS A 1 176 ? 33.662 1.662 -32.266 1.00 88.75 176 HIS A CA 1
ATOM 1380 C C . HIS A 1 176 ? 33.379 2.816 -33.250 1.00 88.75 176 HIS A C 1
ATOM 1382 O O . HIS A 1 176 ? 33.863 2.758 -34.377 1.00 88.75 176 HIS A O 1
ATOM 1388 N N . LYS A 1 177 ? 32.679 3.882 -32.821 1.00 73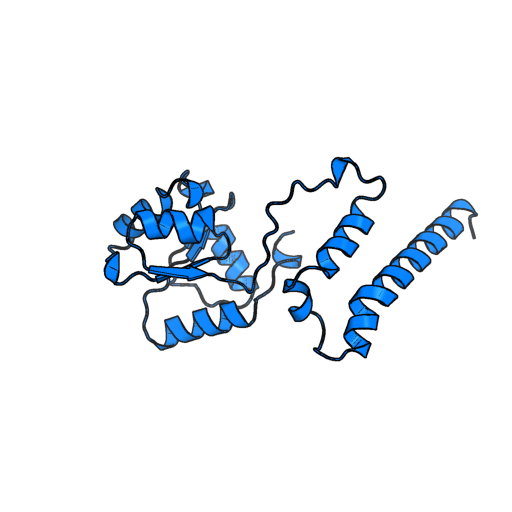.44 177 LYS A N 1
ATOM 1389 C CA . LYS A 1 177 ? 32.318 5.080 -33.615 1.00 73.44 177 LYS A CA 1
ATOM 1390 C C . LYS A 1 177 ? 31.679 4.757 -34.976 1.00 73.44 177 LYS A C 1
ATOM 1392 O O . LYS A 1 177 ? 32.043 5.365 -35.983 1.00 73.44 177 LYS A O 1
ATOM 1397 N N . ILE A 1 178 ? 30.752 3.800 -34.989 1.00 60.03 178 ILE A N 1
ATOM 1398 C CA . ILE A 1 178 ? 29.915 3.469 -36.155 1.00 60.03 178 ILE A CA 1
ATOM 1399 C C . ILE A 1 178 ? 28.578 4.195 -36.025 1.00 60.03 178 ILE A C 1
ATOM 1401 O O . ILE A 1 178 ? 28.054 4.238 -34.887 1.00 60.03 178 ILE A O 1
#

Organism: Salmonella newport (NCBI:txid108619)

Foldseek 3Di:
DLLVPDEDDPVNVVVVVVCVVVVHQDEAEDADLDDQVVVVVSVVSNPDDCVPHHYYYCNVVVHALLNLVSVVVCCVVVVDDQCPAEFEEADCRSGNVSSVVVVHHYDHPVQFDDPPDPQCLVVDPDSPLVVLLVVLPTSPCCVVFPPDPVRNCVRNPVVSVVVVVVVVVVVVCVVVVD

Mean predicted aligned error: 6.51 Å

Radius of gyration: 20.36 Å; Cα contacts (8 Å, |Δi|>4): 192; chains: 1; bounding box: 54×34×56 Å

Nearest PDB structures (foldseek):
  8a0m-assembly2_C  TM=8.235E-01  e=8.109E-06  Haemophilus influenzae
  8a0m-assembly2_D  TM=8.048E-01  e=1.444E-05  Haemophilus influenzae
  8a0m-assembly1_A  TM=8.228E-01  e=2.571E-05  Haemophilus influenzae
  8a0c-assembly1_A  TM=7.650E-01  e=9.829E-06  Haemophilus influenzae
  7shg-assembly2_B  TM=7.864E-01  e=1.866E-05  Thermobacillus composti

InterPro domains:
  IPR023214 HAD superfamily [G3DSA:3.40.50.1000] (22-107)
  IPR036412 HAD-like superfamily [SSF56784] (20-116)

pLDDT: mean 88.79, std 9.92, range [50.38, 98.06]

Sequence (178 aa):
MEKIVLYKNARGSCLFEKAISDGCKVILISDMYLPSAILKELLTSCGYDISNIPVYSSGEERYSKNSGKLFSIVKKNENVDIASWIHVGDNVHADILNAKKLGINTLHADWSEYNHGISNHWKAKDIIGESICKTLLLKQVSAFHQNDPLNEIGFKVFGPLLLGYVSWLANQLKIHKI

Solvent-accessible surface area (backbone atoms only — not comparable to full-atom values): 10389 Å² total; per-residue (Å²): 117,63,80,78,74,59,71,71,53,67,69,64,48,52,52,52,53,47,40,54,75,70,69,50,90,64,72,47,79,42,83,36,76,55,44,37,72,56,52,49,53,50,45,40,76,49,74,45,94,49,92,90,44,56,57,46,19,17,46,65,71,72,32,33,37,75,73,34,51,34,56,56,49,48,33,64,77,68,70,54,58,46,86,78,36,72,43,76,35,54,47,60,63,31,41,39,52,34,34,43,76,70,56,29,42,65,47,77,36,81,77,46,75,78,74,89,61,81,73,60,49,88,76,42,93,53,48,63,63,51,48,54,59,53,51,59,72,39,70,59,46,58,80,80,50,65,100,40,73,67,55,44,44,42,60,63,50,50,42,55,50,49,51,51,50,53,54,50,51,57,49,50,33,64,75,69,72,104